Protein AF-A0A438EGJ1-F1 (afdb_monomer)

Radius of gyration: 30.61 Å; Cα contacts (8 Å, |Δi|>4): 229; chains: 1; bounding box: 52×81×105 Å

Foldseek 3Di:
DDDDDDDDDDDDDDQFLDFQDAPPDPVVVLLLLLVLLLVLLVQQVVCVVVVHFRKDFPVVSCVVVVVDDPVNVCVSCVVFWDWDQDPVRTIMTTGDPPDDRDDPVVSCVSHPPVNVVSHVLQVVLQVVCVVVVNNPDQALPCLVVVLVVDPPDVVSNVVSVVNSLSNCQRRNNLNVLSNQQVPDDPVDRFDAPQDDSNAPVVPSRGGRSGTDDDDDPPPPCPDPPDDDDDDDDDDDPPDPVVVVVDDPVNVVVVD

Nearest PDB structures (foldseek):
  4rgw-assembly1_A  TM=8.683E-01  e=1.516E-12  Homo sapiens
  6mzm-assembly1_A  TM=8.322E-01  e=8.583E-13  Homo sapiens
  6mzl-assembly1_A  TM=8.657E-01  e=2.833E-12  Homo sapiens
  8wak-assembly1_A  TM=8.835E-01  e=1.748E-11  Homo sapiens
  7egh-assembly1_A  TM=8.378E-01  e=5.606E-12  Homo sapiens

Secondary structure (DSSP, 8-state):
------------S---SSPPPPTT-HHHHHHHHHHHHHHHHHHHHHHHHTTS--EEEHHHHHHHSTTS-HHHHHHHHTTTEEEEE-TTS-EEEEEPTTPPPPPHHHHHHHS-HHHHHHHHHHHHHHHHHHHTT--S----TTHHHHHTTS-S-HHHHHHHHHHHHHHHTSHHHHHHHHHHHHHS-TTS-PPEESSSTT-TTSSSSS---EEPPPPPP----------------------HHHHTT--HHHHHT--

Sequence (255 aa):
MIKLSYNITAYSVQEPHMEVMSPGTKGLQTYIMNRLLVYMYREFRAGEKRGSLPCIRADELSAQFPNISEPFLRKRLKHCADLQKGSNGLLFWVMRRNFRIPLEEELRRMVTPENVCAYESMQAGLYRLKHLGITRLTLPTGLSSAMNQLPYEAIALAAASHIERELQITPWNLSSNFVACTNQDRENIERLEITGVGDPSGRGLGFSYVRTAPKAPISNAMVKKKITVGRGGSTVTGTDADLRRLSMEAAREVC

pLDDT: mean 84.13, std 17.54, range [30.41, 98.19]

Mean predicted aligned error: 11.94 Å

InterPro domains:
  IPR022591 Transcription initiation factor TFIID subunit 1, histone acetyltransferase domain [PF12157] (11-232)
  IPR040240 Transcription initiation factor TFIID subunit 1 [PTHR13900] (14-255)

Solvent-accessible surface area (backbone atoms only — not comparable to full-atom values): 15597 Å² total; per-residue (Å²): 136,84,81,81,82,81,87,84,81,89,80,75,90,80,83,51,91,57,59,28,45,48,86,95,37,70,67,47,53,52,46,56,50,34,49,50,49,44,51,52,48,51,50,31,53,52,24,51,75,69,76,42,82,31,56,45,49,46,66,61,53,39,69,78,40,71,90,58,56,66,72,57,49,53,67,72,34,59,83,47,32,47,82,44,72,45,95,87,70,48,48,28,38,32,54,40,92,88,48,77,77,77,54,72,70,58,46,47,70,56,53,43,71,67,58,49,55,20,45,51,50,30,50,54,40,53,52,52,34,44,76,73,68,44,78,88,68,81,64,49,79,67,46,71,64,54,55,74,69,52,71,94,43,71,68,59,50,51,51,50,52,51,51,45,52,58,30,46,54,26,52,28,47,26,20,39,42,46,39,52,38,72,71,42,60,90,89,67,58,61,49,58,32,51,71,52,89,37,19,85,62,80,72,82,81,39,62,10,35,34,74,47,76,81,73,73,78,81,77,82,73,74,74,87,68,89,74,82,92,76,92,84,83,93,77,84,83,86,48,78,73,53,66,76,67,53,48,79,69,64,52,60,78,77,107

Organism: Vitis vinifera (NCBI:txid29760)

Structure (mmCIF, N/CA/C/O backbone):
data_AF-A0A438EGJ1-F1
#
_entry.id   AF-A0A438EGJ1-F1
#
loop_
_atom_site.group_PDB
_atom_site.id
_atom_site.type_symbol
_atom_site.label_atom_id
_atom_site.label_alt_id
_atom_site.label_comp_id
_atom_site.label_asym_id
_atom_site.label_entity_id
_atom_site.label_seq_id
_atom_site.pdbx_PDB_ins_code
_atom_site.Cartn_x
_atom_site.Cartn_y
_atom_site.Cartn_z
_atom_site.occupancy
_atom_site.B_iso_or_equiv
_atom_site.auth_seq_id
_atom_site.auth_comp_id
_atom_site.auth_asym_id
_atom_site.auth_atom_id
_atom_site.pdbx_PDB_model_num
ATOM 1 N N . MET A 1 1 ? -21.076 -41.549 -5.546 1.00 46.84 1 MET A N 1
ATOM 2 C CA . MET A 1 1 ? -19.874 -40.957 -6.174 1.00 46.84 1 MET A CA 1
ATOM 3 C C . MET A 1 1 ? -20.241 -39.549 -6.630 1.00 46.84 1 MET A C 1
ATOM 5 O O . MET A 1 1 ? -20.975 -39.414 -7.598 1.00 46.84 1 MET A O 1
ATOM 9 N N . ILE A 1 2 ? -19.855 -38.515 -5.878 1.00 49.88 2 ILE A N 1
ATOM 10 C CA . ILE A 1 2 ? -20.162 -37.114 -6.214 1.00 49.88 2 ILE A CA 1
ATOM 11 C C . ILE A 1 2 ? -19.075 -36.637 -7.183 1.00 49.88 2 ILE A C 1
ATOM 13 O O . ILE A 1 2 ? -17.916 -36.523 -6.791 1.00 49.88 2 ILE A O 1
ATOM 17 N N . LYS A 1 3 ? -19.423 -36.405 -8.455 1.00 52.84 3 LYS A N 1
ATOM 18 C CA . LYS A 1 3 ? -18.535 -35.721 -9.405 1.00 52.84 3 LYS A CA 1
ATOM 19 C C . LYS A 1 3 ? -18.511 -34.236 -9.041 1.00 52.84 3 LYS A C 1
ATOM 21 O O . LYS A 1 3 ? -19.455 -33.513 -9.344 1.00 52.84 3 LYS A O 1
ATOM 26 N N . LEU A 1 4 ? -17.443 -33.788 -8.386 1.00 56.78 4 LEU A N 1
ATOM 27 C CA . LEU A 1 4 ? -17.115 -32.365 -8.327 1.00 56.78 4 LEU A CA 1
ATOM 28 C C . LEU A 1 4 ? -16.730 -31.932 -9.745 1.00 56.78 4 LEU A C 1
ATOM 30 O O . LEU A 1 4 ? -15.747 -32.416 -10.303 1.00 56.78 4 LEU A O 1
ATOM 34 N N . SER A 1 5 ? -17.551 -31.082 -10.356 1.00 66.38 5 SER A N 1
ATOM 35 C CA . SER A 1 5 ? -17.205 -30.435 -11.621 1.00 66.38 5 SER A CA 1
ATOM 36 C C . SER A 1 5 ? -16.283 -29.267 -11.291 1.00 66.38 5 SER A C 1
ATOM 38 O O . SER A 1 5 ? -16.693 -28.338 -10.597 1.00 66.38 5 SER A O 1
ATOM 40 N N . TYR A 1 6 ? -15.029 -29.340 -11.724 1.00 75.75 6 TYR A N 1
ATOM 41 C CA . TYR A 1 6 ? -14.062 -28.265 -11.532 1.00 75.75 6 TYR A CA 1
ATOM 42 C C . TYR A 1 6 ? -14.152 -27.300 -12.713 1.00 75.75 6 TYR A C 1
ATOM 44 O O . TYR A 1 6 ? -13.903 -27.691 -13.851 1.00 75.75 6 TYR A O 1
ATOM 52 N N . ASN A 1 7 ? -14.491 -26.041 -12.437 1.00 81.25 7 ASN A N 1
ATOM 53 C CA . ASN A 1 7 ? -14.381 -24.963 -13.413 1.00 81.25 7 ASN A CA 1
ATOM 54 C C . ASN A 1 7 ? -12.991 -24.333 -13.286 1.00 81.25 7 ASN A C 1
ATOM 56 O O . ASN A 1 7 ? -12.621 -23.867 -12.208 1.00 81.25 7 ASN A O 1
ATOM 60 N N . ILE A 1 8 ? -12.230 -24.331 -14.381 1.00 84.38 8 ILE A N 1
ATOM 61 C CA . ILE A 1 8 ? -10.926 -23.671 -14.484 1.00 84.38 8 ILE A CA 1
ATOM 62 C C . ILE A 1 8 ? -11.076 -22.504 -15.461 1.00 84.38 8 ILE A C 1
ATOM 64 O O . ILE A 1 8 ? -11.462 -22.711 -16.610 1.00 84.38 8 ILE A O 1
ATOM 68 N N . THR A 1 9 ? -10.744 -21.295 -15.006 1.00 87.75 9 THR A N 1
ATOM 69 C CA . THR A 1 9 ? -10.751 -20.073 -15.823 1.00 87.75 9 THR A CA 1
ATOM 70 C C . THR A 1 9 ? -9.337 -19.512 -15.904 1.00 87.75 9 THR A C 1
ATOM 72 O O . THR A 1 9 ? -8.696 -19.307 -14.874 1.00 87.75 9 THR A O 1
ATOM 75 N N . ALA A 1 10 ? -8.857 -19.247 -17.119 1.00 85.44 10 ALA A N 1
ATOM 76 C CA . ALA A 1 10 ? -7.623 -18.502 -17.349 1.00 85.44 10 ALA A CA 1
ATOM 77 C C . ALA A 1 10 ? -7.948 -17.008 -17.487 1.00 85.44 10 ALA A C 1
ATOM 79 O O . ALA A 1 10 ? -8.818 -16.636 -18.273 1.00 85.44 10 ALA A O 1
ATOM 80 N N . TYR A 1 11 ? -7.250 -16.167 -16.727 1.00 86.56 11 TYR A N 1
ATOM 81 C CA . TYR A 1 11 ? -7.367 -14.710 -16.804 1.00 86.56 11 TYR A CA 1
ATOM 82 C C . TYR A 1 11 ? -6.184 -14.126 -17.585 1.00 86.56 11 TYR A C 1
ATOM 84 O O . TYR A 1 11 ? -5.071 -14.648 -17.517 1.00 86.56 11 TYR A O 1
ATOM 92 N N . SER A 1 12 ? -6.439 -13.059 -18.343 1.00 86.75 12 SER A N 1
ATOM 93 C CA . SER A 1 12 ? -5.431 -12.313 -19.102 1.00 86.75 12 SER A CA 1
ATOM 94 C C . SER A 1 12 ? -4.758 -11.232 -18.248 1.00 86.75 12 SER A C 1
ATOM 96 O O . SER A 1 12 ? -4.969 -11.150 -17.038 1.00 86.75 12 SER A O 1
ATOM 98 N N . VAL A 1 13 ? -3.966 -10.367 -18.895 1.00 87.12 13 VAL A N 1
ATOM 99 C CA . VAL A 1 13 ? -3.490 -9.111 -18.298 1.00 87.12 13 VAL A CA 1
ATOM 100 C C . VAL A 1 13 ? -4.681 -8.325 -17.740 1.00 87.12 13 VAL A C 1
ATOM 102 O O . VAL A 1 13 ? -5.726 -8.238 -18.387 1.00 87.12 13 VAL A O 1
ATOM 105 N N . GLN A 1 14 ? -4.518 -7.797 -16.528 1.00 89.56 14 GLN A N 1
ATOM 106 C CA . GLN A 1 14 ? -5.546 -7.041 -15.823 1.00 89.56 14 GLN A CA 1
ATOM 107 C C . GLN A 1 14 ? -5.478 -5.556 -16.182 1.00 89.56 14 GLN A C 1
ATOM 109 O O . GLN A 1 14 ? -4.413 -4.949 -16.105 1.00 89.56 14 GLN A O 1
ATOM 114 N N . GLU A 1 15 ? -6.639 -4.968 -16.458 1.00 92.31 15 GLU A N 1
ATOM 115 C CA . GLU A 1 15 ? -6.830 -3.525 -16.595 1.00 92.31 15 GLU A CA 1
ATOM 116 C C . GLU A 1 15 ? -7.147 -2.917 -15.214 1.00 92.31 15 GLU A C 1
ATOM 118 O O . GLU A 1 15 ? -8.194 -3.212 -14.627 1.00 92.31 15 GLU A O 1
ATOM 123 N N . PRO A 1 16 ? -6.241 -2.126 -14.613 1.00 92.31 16 PRO A N 1
ATOM 124 C CA . PRO A 1 16 ? -6.464 -1.580 -13.281 1.00 92.31 16 PRO A CA 1
ATOM 125 C C . PRO A 1 16 ? -7.488 -0.439 -13.316 1.00 92.31 16 PRO A C 1
ATOM 127 O O . PRO A 1 16 ? -7.254 0.608 -13.906 1.00 92.31 16 PRO A O 1
ATOM 130 N N . HIS A 1 17 ? -8.607 -0.611 -12.613 1.00 92.38 17 HIS A N 1
ATOM 131 C CA . HIS A 1 17 ? -9.608 0.449 -12.408 1.00 92.38 17 HIS A CA 1
ATOM 132 C C . HIS A 1 17 ? -9.337 1.315 -11.168 1.00 92.38 17 HIS A C 1
ATOM 134 O O . HIS A 1 17 ? -10.074 2.254 -10.880 1.00 92.38 17 HIS A O 1
ATOM 140 N N . MET A 1 18 ? -8.297 0.985 -10.404 1.00 94.12 18 MET A N 1
ATOM 141 C CA . MET A 1 18 ? -7.849 1.753 -9.252 1.00 94.12 18 MET A CA 1
ATOM 142 C C . MET A 1 18 ? -6.327 1.784 -9.217 1.00 94.12 18 MET A C 1
ATOM 144 O O . MET A 1 18 ? -5.663 0.820 -9.608 1.00 94.12 18 MET A O 1
ATOM 148 N N . GLU A 1 19 ? -5.775 2.882 -8.717 1.00 95.50 19 GLU A N 1
ATOM 149 C CA . GLU A 1 19 ? -4.338 2.992 -8.523 1.00 95.50 19 GLU A CA 1
ATOM 150 C C . GLU A 1 19 ? -3.892 2.163 -7.316 1.00 95.50 19 GLU A C 1
ATOM 152 O O . GLU A 1 19 ? -4.496 2.193 -6.238 1.00 95.50 19 GLU A O 1
ATOM 157 N N . VAL A 1 20 ? -2.782 1.451 -7.482 1.00 97.56 20 VAL A N 1
ATOM 158 C CA . VAL A 1 20 ? -2.028 0.903 -6.358 1.00 97.56 20 VAL A CA 1
ATOM 159 C C . VAL A 1 20 ? -1.407 2.072 -5.597 1.00 97.56 20 VAL A C 1
ATOM 161 O O . VAL A 1 20 ? -0.855 2.994 -6.196 1.00 97.56 20 VAL A O 1
ATOM 164 N N . MET A 1 21 ? -1.478 2.033 -4.263 1.00 97.38 21 MET A N 1
ATOM 165 C CA . MET A 1 21 ? -0.927 3.098 -3.426 1.00 97.38 21 MET A CA 1
ATOM 166 C C . MET A 1 21 ? 0.555 3.315 -3.731 1.00 97.38 21 MET A C 1
ATOM 168 O O . MET A 1 21 ? 1.316 2.360 -3.857 1.00 97.38 21 MET A O 1
ATOM 172 N N . SER A 1 22 ? 0.974 4.576 -3.806 1.00 96.12 22 SER A N 1
ATOM 173 C CA . SER A 1 22 ? 2.369 4.924 -4.068 1.00 96.12 22 SER A CA 1
ATOM 174 C C . SER A 1 22 ? 3.129 5.224 -2.761 1.00 96.12 22 SER A C 1
ATOM 176 O O . SER A 1 22 ? 2.590 5.927 -1.885 1.00 96.12 22 SER A O 1
ATOM 178 N N . PRO A 1 23 ? 4.367 4.714 -2.591 1.00 94.69 23 PRO A N 1
ATOM 179 C CA . PRO A 1 23 ? 5.202 4.991 -1.426 1.00 94.69 23 PRO A CA 1
ATOM 180 C C . PRO A 1 23 ? 5.409 6.492 -1.188 1.00 94.69 23 PRO A C 1
ATOM 182 O O . PRO A 1 23 ? 5.541 7.283 -2.116 1.00 94.69 23 PRO A O 1
ATOM 185 N N . GLY A 1 24 ? 5.443 6.906 0.080 1.00 90.38 24 GLY A N 1
ATOM 186 C CA . GLY A 1 24 ? 5.702 8.304 0.452 1.00 90.38 24 GLY A CA 1
ATOM 187 C C . GLY A 1 24 ? 4.548 9.285 0.191 1.00 90.38 24 GLY A C 1
ATOM 188 O O . GLY A 1 24 ? 4.667 10.462 0.529 1.00 90.38 24 GLY A O 1
ATOM 189 N N . THR A 1 25 ? 3.412 8.834 -0.349 1.00 93.94 25 THR A N 1
ATOM 190 C CA . THR A 1 25 ? 2.253 9.705 -0.590 1.00 93.94 25 THR A CA 1
ATOM 191 C C . THR A 1 25 ? 1.450 10.008 0.677 1.00 93.94 25 THR A C 1
ATOM 193 O O . THR A 1 25 ? 1.400 9.224 1.628 1.00 93.94 25 THR A O 1
ATOM 196 N N . LYS A 1 26 ? 0.737 11.145 0.675 1.00 93.31 26 LYS A N 1
ATOM 197 C CA . LYS A 1 26 ? -0.222 11.489 1.742 1.00 93.31 26 LYS A CA 1
ATOM 198 C C . LYS A 1 26 ? -1.363 10.471 1.840 1.00 93.31 26 LYS A C 1
ATOM 200 O O . LYS A 1 26 ? -1.794 10.164 2.947 1.00 93.31 26 LYS A O 1
ATOM 205 N N . GLY A 1 27 ? -1.820 9.931 0.705 1.00 94.31 27 GLY A N 1
ATOM 206 C CA . GLY A 1 27 ? -2.871 8.909 0.659 1.00 94.31 27 GLY A CA 1
ATOM 207 C C . GLY A 1 27 ? -2.482 7.644 1.425 1.00 94.31 27 GLY A C 1
ATOM 208 O O . GLY A 1 27 ? -3.246 7.183 2.272 1.00 94.31 27 GLY A O 1
ATOM 209 N N . LEU A 1 28 ? -1.249 7.162 1.230 1.00 95.62 28 LEU A N 1
ATOM 210 C CA . LEU A 1 28 ? -0.704 6.037 1.989 1.00 95.62 28 LEU A CA 1
ATOM 211 C C . LEU A 1 28 ? -0.679 6.320 3.499 1.00 95.62 28 LEU A C 1
ATOM 213 O O . LEU A 1 28 ? -1.092 5.477 4.294 1.00 95.62 28 LEU A O 1
ATOM 217 N N . GLN A 1 29 ? -0.226 7.509 3.905 1.00 93.62 29 GLN A N 1
ATOM 218 C CA . GLN A 1 29 ? -0.195 7.887 5.322 1.00 93.62 29 GLN A CA 1
ATOM 219 C C . GLN A 1 29 ? -1.598 7.901 5.936 1.00 93.62 29 GLN A C 1
ATOM 221 O O . GLN A 1 29 ? -1.801 7.362 7.026 1.00 93.62 29 GLN A O 1
ATOM 226 N N . THR A 1 30 ? -2.586 8.451 5.226 1.00 95.19 30 THR A N 1
ATOM 227 C CA . THR A 1 30 ? -3.989 8.418 5.657 1.00 95.19 30 THR A CA 1
ATOM 228 C C . THR A 1 30 ? -4.493 6.984 5.809 1.00 95.19 30 THR A C 1
ATOM 230 O O . THR A 1 30 ? -5.086 6.667 6.840 1.00 95.19 30 THR A O 1
ATOM 233 N N . TYR A 1 31 ? -4.218 6.101 4.846 1.00 96.75 31 TYR A N 1
ATOM 234 C CA . TYR A 1 31 ? -4.611 4.693 4.929 1.00 96.75 31 TYR A CA 1
ATOM 235 C C . TYR A 1 31 ? -3.986 3.981 6.136 1.00 96.75 31 TYR A C 1
ATOM 237 O O . TYR A 1 31 ? -4.707 3.349 6.907 1.00 96.75 31 TYR A O 1
ATOM 245 N N . ILE A 1 32 ? -2.672 4.121 6.354 1.00 95.75 32 ILE A N 1
ATOM 246 C CA . ILE A 1 32 ? -1.979 3.491 7.493 1.00 95.75 32 ILE A CA 1
ATOM 247 C C . ILE A 1 32 ? -2.585 3.978 8.816 1.00 95.75 32 ILE A C 1
ATOM 249 O O . ILE A 1 32 ? -2.832 3.172 9.715 1.00 95.75 32 ILE A O 1
ATOM 253 N N . MET A 1 33 ? -2.885 5.278 8.928 1.00 95.12 33 MET A N 1
ATOM 254 C CA . MET A 1 33 ? -3.544 5.833 10.114 1.00 95.12 33 MET A CA 1
ATOM 255 C C . MET A 1 33 ? -4.963 5.306 10.300 1.00 95.12 33 MET A C 1
ATOM 257 O O . MET A 1 33 ? -5.339 4.961 11.418 1.00 95.12 33 MET A O 1
ATOM 261 N N . ASN A 1 34 ? -5.754 5.231 9.232 1.00 97.19 34 ASN A N 1
ATOM 262 C CA . ASN A 1 34 ? -7.104 4.683 9.299 1.00 97.19 34 ASN A CA 1
ATOM 263 C C . ASN A 1 34 ? -7.078 3.206 9.703 1.00 97.19 34 ASN A C 1
ATOM 265 O O . ASN A 1 34 ? -7.843 2.812 10.578 1.00 97.19 34 ASN A O 1
ATOM 269 N N . ARG A 1 35 ? -6.158 2.410 9.143 1.00 97.00 35 ARG A N 1
ATOM 270 C CA . ARG A 1 35 ? -5.959 0.999 9.506 1.00 97.00 35 ARG A CA 1
ATOM 271 C C . ARG A 1 35 ? -5.600 0.844 10.981 1.00 97.00 35 ARG A C 1
ATOM 273 O O . ARG A 1 35 ? -6.166 -0.019 11.646 1.00 97.00 35 ARG A O 1
ATOM 280 N N . LEU A 1 36 ? -4.717 1.699 11.501 1.00 96.88 36 LEU A N 1
ATOM 281 C CA . LEU A 1 36 ? -4.368 1.718 12.922 1.00 96.88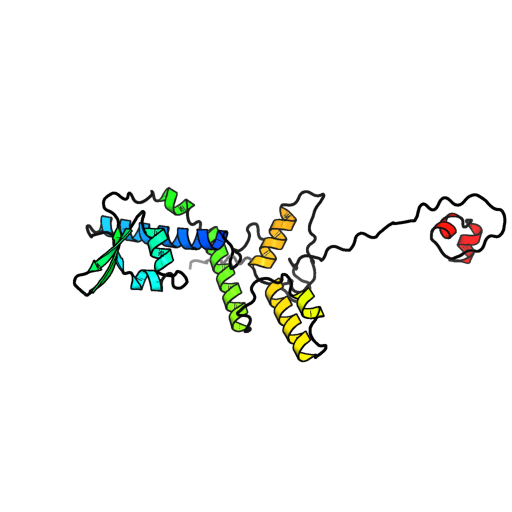 36 LEU A CA 1
ATOM 282 C C . LEU A 1 36 ? -5.576 2.032 13.802 1.00 96.88 36 LEU A C 1
ATOM 284 O O . LEU A 1 36 ? -5.846 1.305 14.754 1.00 96.88 36 LEU A O 1
ATOM 288 N N . LEU A 1 37 ? -6.330 3.082 13.475 1.00 96.94 37 LEU A N 1
ATOM 289 C CA . LEU A 1 37 ? -7.514 3.457 14.246 1.00 96.94 37 LEU A CA 1
ATOM 290 C C . LEU A 1 37 ? -8.585 2.362 14.205 1.00 96.94 37 LEU A C 1
ATOM 292 O O . LEU A 1 37 ? -9.133 2.022 15.247 1.00 96.94 37 LEU A O 1
ATOM 296 N N . VAL A 1 38 ? -8.844 1.760 13.039 1.00 97.75 38 VAL A N 1
ATOM 297 C CA . VAL A 1 38 ? -9.798 0.647 12.903 1.00 97.75 38 VAL A CA 1
ATOM 298 C C . VAL A 1 38 ? -9.369 -0.558 13.740 1.00 97.75 38 VAL A C 1
ATOM 300 O O . VAL A 1 38 ? -10.215 -1.125 14.431 1.00 97.75 38 VAL A O 1
ATOM 303 N N . TYR A 1 39 ? -8.082 -0.926 13.726 1.00 97.00 39 TYR A N 1
ATOM 304 C CA . TYR A 1 39 ? -7.546 -1.973 14.604 1.00 97.00 39 TYR A CA 1
ATOM 305 C C . TYR A 1 39 ? -7.829 -1.645 16.073 1.00 97.00 39 TYR A C 1
ATOM 307 O O . TYR A 1 39 ? -8.486 -2.418 16.767 1.00 97.00 39 TYR A O 1
ATOM 315 N N . MET A 1 40 ? -7.429 -0.451 16.518 1.00 96.88 40 MET A N 1
ATOM 316 C CA . MET A 1 40 ? -7.590 -0.050 17.913 1.00 96.88 40 MET A CA 1
ATOM 317 C C . MET A 1 40 ? -9.051 -0.007 18.361 1.00 96.88 40 MET A C 1
ATOM 319 O O . MET A 1 40 ? -9.387 -0.475 19.442 1.00 96.88 40 MET A O 1
ATOM 323 N N . TYR A 1 41 ? -9.938 0.535 17.530 1.00 97.62 41 TYR A N 1
ATOM 324 C CA . TYR A 1 41 ? -11.366 0.627 17.822 1.00 97.62 41 TYR A CA 1
ATOM 325 C C . TYR A 1 41 ? -12.035 -0.744 17.903 1.00 97.62 41 TYR A C 1
ATOM 327 O O . TYR A 1 41 ? -12.942 -0.934 18.715 1.00 97.62 41 TYR A O 1
ATOM 335 N N . ARG A 1 42 ? -11.578 -1.717 17.109 1.00 97.12 42 ARG A N 1
ATOM 336 C CA . ARG A 1 42 ? -12.059 -3.101 17.191 1.00 97.12 42 ARG A CA 1
ATOM 337 C C . ARG A 1 42 ? -11.573 -3.798 18.457 1.00 97.12 42 ARG A C 1
ATOM 339 O O . ARG A 1 42 ? -12.392 -4.437 19.113 1.00 97.12 42 ARG A O 1
ATOM 346 N N . GLU A 1 43 ? -10.315 -3.599 18.839 1.00 96.12 43 GLU A N 1
ATOM 347 C CA . GLU A 1 43 ? -9.772 -4.108 20.103 1.00 96.12 43 GLU A CA 1
ATOM 348 C C . GLU A 1 43 ? -10.475 -3.490 21.316 1.00 96.12 43 GLU A C 1
ATOM 350 O O . GLU A 1 43 ? -10.918 -4.207 22.211 1.00 96.12 43 GLU A O 1
ATOM 355 N N . PHE A 1 44 ? -10.692 -2.172 21.321 1.00 96.69 44 PHE A N 1
ATOM 356 C CA . PHE A 1 44 ? -11.436 -1.510 22.393 1.00 96.69 44 PHE A CA 1
ATOM 357 C C . PHE A 1 44 ? -12.859 -2.051 22.518 1.00 96.69 44 PHE A C 1
ATOM 359 O O . PHE A 1 44 ? -13.280 -2.422 23.612 1.00 96.69 44 PHE A O 1
ATOM 366 N N . ARG A 1 45 ? -13.574 -2.193 21.395 1.00 95.88 45 ARG A N 1
ATOM 367 C CA . ARG A 1 45 ? -14.925 -2.766 21.381 1.00 95.88 45 ARG A CA 1
ATOM 368 C C . ARG A 1 45 ? -14.929 -4.223 21.858 1.00 95.88 45 ARG A C 1
ATOM 370 O O . ARG A 1 45 ? -15.877 -4.653 22.512 1.00 95.88 45 ARG A O 1
ATOM 377 N N . ALA A 1 46 ? -13.899 -5.002 21.526 1.00 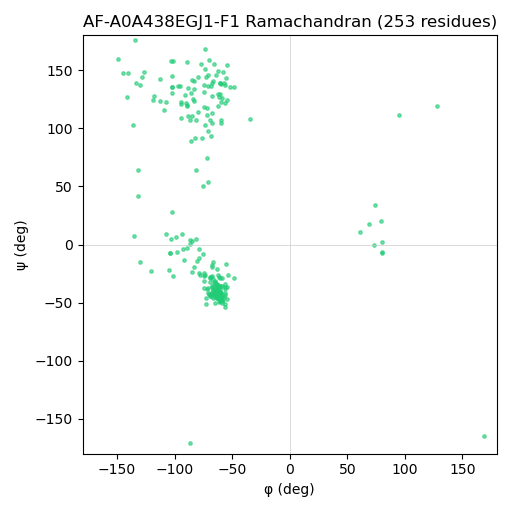95.06 46 ALA A N 1
ATOM 378 C CA . ALA A 1 46 ? -13.745 -6.366 22.026 1.00 95.06 46 ALA A CA 1
ATOM 379 C C . ALA A 1 46 ? -13.498 -6.388 23.545 1.00 95.06 46 ALA A C 1
ATOM 381 O O . ALA A 1 46 ? -14.081 -7.223 24.235 1.00 95.06 46 ALA A O 1
ATOM 382 N N . GLY A 1 47 ? -12.704 -5.449 24.067 1.00 93.88 47 GLY A N 1
ATOM 383 C CA . GLY A 1 47 ? -12.487 -5.244 25.501 1.00 93.88 47 GLY A CA 1
ATOM 384 C C . GLY A 1 47 ? -13.774 -4.901 26.255 1.00 93.88 47 GLY A C 1
ATOM 385 O O . GLY A 1 47 ? -14.096 -5.576 27.233 1.00 93.88 47 GLY A O 1
ATOM 386 N N . GLU A 1 48 ? -14.558 -3.939 25.750 1.00 93.44 48 GLU A N 1
ATOM 387 C CA . GLU A 1 48 ? -15.860 -3.561 26.329 1.00 93.44 48 GLU A CA 1
ATOM 388 C C . GLU A 1 48 ? -16.816 -4.757 26.399 1.00 93.44 48 GLU A C 1
ATOM 390 O O . GLU A 1 48 ? -17.415 -5.018 27.441 1.00 93.44 48 GLU A O 1
ATOM 395 N N . LYS A 1 49 ? -16.911 -5.544 25.318 1.00 93.44 49 LYS A N 1
ATOM 396 C CA . LYS A 1 49 ? -17.751 -6.754 25.271 1.00 93.44 49 LYS A CA 1
ATOM 397 C C . LYS A 1 49 ? -17.338 -7.822 26.283 1.00 93.44 49 LYS A C 1
ATOM 399 O O . LYS A 1 49 ? -18.178 -8.613 26.698 1.00 93.44 49 LYS A O 1
ATOM 404 N N . ARG A 1 50 ? -16.060 -7.865 26.661 1.00 94.75 50 ARG A N 1
ATOM 405 C CA . ARG A 1 50 ? -15.521 -8.782 27.677 1.00 94.75 50 ARG A CA 1
ATOM 406 C C . ARG A 1 50 ? -15.638 -8.226 29.103 1.00 94.75 50 ARG A C 1
ATOM 408 O O . ARG A 1 50 ? -15.169 -8.878 30.029 1.00 94.75 50 ARG A O 1
ATOM 415 N N . GLY A 1 51 ? -16.202 -7.030 29.294 1.00 91.62 51 GLY A N 1
ATOM 416 C CA . GLY A 1 51 ? -16.278 -6.366 30.600 1.00 91.62 51 GLY A CA 1
ATOM 417 C C . GLY A 1 51 ? -14.920 -5.904 31.144 1.00 91.62 51 GLY A C 1
ATOM 418 O O . GLY A 1 51 ? -14.784 -5.674 32.341 1.00 91.62 51 GLY A O 1
ATOM 419 N N . SER A 1 52 ? -13.902 -5.799 30.284 1.00 89.44 52 SER A N 1
ATOM 420 C CA . SER A 1 52 ? -12.548 -5.368 30.650 1.00 89.44 52 SER A CA 1
ATOM 421 C C . SER A 1 52 ? -12.309 -3.909 30.262 1.00 89.44 52 SER A C 1
ATOM 423 O O . SER A 1 52 ? -12.968 -3.380 29.368 1.00 89.44 52 SER A O 1
ATOM 425 N N . LEU A 1 53 ? -11.334 -3.258 30.906 1.00 89.88 53 LEU A N 1
ATOM 426 C CA . LEU A 1 53 ? -10.898 -1.917 30.515 1.00 89.88 53 LEU A CA 1
ATOM 427 C C . LEU A 1 53 ? -10.397 -1.942 29.054 1.00 89.88 53 LEU A C 1
ATOM 429 O O . LEU A 1 53 ? -9.461 -2.691 28.771 1.00 89.88 53 LEU A O 1
ATOM 433 N N . PRO A 1 54 ? -10.961 -1.134 28.135 1.00 95.69 54 PRO A N 1
ATOM 434 C CA . PRO A 1 54 ? -10.517 -1.107 26.744 1.00 95.69 54 PRO A CA 1
ATOM 435 C C . PRO A 1 54 ? -9.098 -0.539 26.640 1.00 95.69 54 PRO A C 1
ATOM 437 O O . PRO A 1 54 ? -8.878 0.668 26.785 1.00 95.69 54 PRO A O 1
ATOM 440 N N . CYS A 1 55 ? -8.119 -1.414 26.423 1.00 95.31 55 CYS A N 1
ATOM 441 C CA . CYS A 1 55 ? -6.722 -1.033 26.293 1.00 95.31 55 CYS A CA 1
ATOM 442 C C . CYS A 1 55 ? -5.949 -1.967 25.357 1.00 95.31 55 CYS A C 1
ATOM 444 O O . CYS A 1 55 ? -6.362 -3.094 25.099 1.00 95.31 55 CYS A O 1
ATOM 446 N N . ILE A 1 56 ? -4.820 -1.479 24.845 1.00 96.00 56 ILE A N 1
ATOM 447 C CA . ILE A 1 56 ? -3.888 -2.235 23.998 1.00 96.00 56 ILE A CA 1
ATOM 448 C C . ILE A 1 56 ? -2.484 -1.975 24.521 1.00 96.00 56 ILE A C 1
ATOM 450 O O . ILE A 1 56 ? -2.152 -0.838 24.872 1.00 96.00 56 ILE A O 1
ATOM 454 N N . ARG A 1 57 ? -1.637 -2.999 24.578 1.00 95.25 57 ARG A N 1
ATOM 455 C CA . ARG A 1 57 ? -0.245 -2.806 24.987 1.00 95.25 57 ARG A CA 1
ATOM 456 C C . ARG A 1 57 ? 0.520 -1.979 23.954 1.00 95.25 57 ARG A C 1
ATOM 458 O O . ARG A 1 57 ? 0.344 -2.136 22.747 1.00 95.25 57 ARG A O 1
ATOM 465 N N . ALA A 1 58 ? 1.383 -1.086 24.425 1.00 95.25 58 ALA A N 1
ATOM 466 C CA . ALA A 1 58 ? 2.123 -0.180 23.553 1.00 95.25 58 ALA A CA 1
ATOM 467 C C . ALA A 1 58 ? 3.153 -0.909 22.677 1.00 95.25 58 ALA A C 1
ATOM 469 O O . ALA A 1 58 ? 3.345 -0.526 21.523 1.00 95.25 58 ALA A O 1
ATOM 470 N N . ASP A 1 59 ? 3.785 -1.960 23.200 1.00 94.38 59 ASP A N 1
ATOM 471 C CA . ASP A 1 59 ? 4.743 -2.790 22.464 1.00 94.38 59 ASP A CA 1
ATOM 472 C C . ASP A 1 59 ? 4.057 -3.637 21.386 1.00 94.38 59 ASP A C 1
ATOM 474 O O . ASP A 1 59 ? 4.523 -3.674 20.250 1.00 94.38 59 ASP A O 1
ATOM 478 N N . GLU A 1 60 ? 2.905 -4.228 21.701 1.00 94.69 60 GLU A N 1
ATOM 479 C CA . GLU A 1 60 ? 2.064 -4.949 20.740 1.00 94.69 60 GLU A CA 1
ATOM 480 C C . GLU A 1 60 ? 1.613 -4.039 19.592 1.00 94.69 60 GLU A C 1
ATOM 482 O O . GLU A 1 60 ? 1.770 -4.384 18.420 1.00 94.69 60 GLU A O 1
ATOM 487 N N . LEU A 1 61 ? 1.113 -2.841 19.913 1.00 94.69 61 LEU A N 1
ATOM 488 C CA . LEU A 1 61 ? 0.686 -1.883 18.895 1.00 94.69 61 LEU A CA 1
ATOM 489 C C . LEU A 1 61 ? 1.864 -1.433 18.018 1.00 94.69 61 LEU A C 1
ATOM 491 O O . LEU A 1 61 ? 1.722 -1.322 16.802 1.00 94.69 61 LEU A O 1
ATOM 495 N N . SER A 1 62 ? 3.036 -1.216 18.618 1.00 93.38 62 SER A N 1
ATOM 496 C CA . SER A 1 6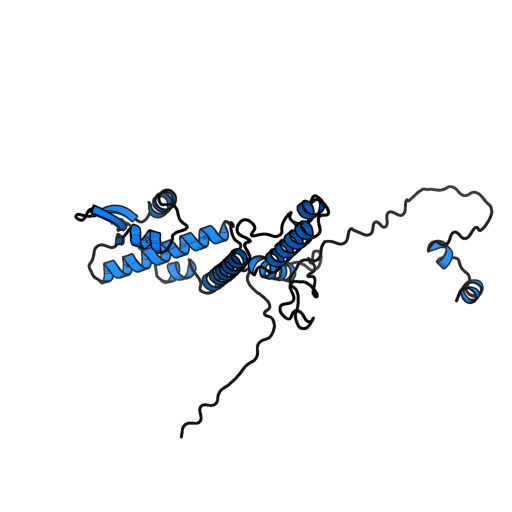2 ? 4.249 -0.834 17.884 1.00 93.38 62 SER A CA 1
ATOM 497 C C . SER A 1 62 ? 4.752 -1.964 16.981 1.00 93.38 62 SER A C 1
ATOM 499 O O . SER A 1 62 ? 5.183 -1.700 15.863 1.00 93.38 62 SER A O 1
ATOM 501 N N . ALA A 1 63 ? 4.643 -3.223 17.414 1.00 94.00 63 ALA A N 1
ATOM 502 C CA . ALA A 1 63 ? 5.001 -4.386 16.602 1.00 94.00 63 ALA A CA 1
ATOM 503 C C . ALA A 1 63 ? 4.084 -4.554 15.378 1.00 94.00 63 ALA A C 1
ATOM 505 O O . ALA A 1 63 ? 4.556 -4.919 14.304 1.00 94.00 63 ALA A O 1
ATOM 506 N N . GLN A 1 64 ? 2.789 -4.248 15.514 1.00 93.06 64 GLN A N 1
ATOM 507 C CA . GLN A 1 64 ? 1.828 -4.287 14.403 1.00 93.06 64 GLN A CA 1
ATOM 508 C C . GLN A 1 64 ? 1.997 -3.125 13.412 1.00 93.06 64 GLN A C 1
ATOM 510 O O . GLN A 1 64 ? 1.641 -3.245 12.235 1.00 93.06 64 GLN A O 1
ATOM 515 N N . PHE A 1 65 ? 2.540 -1.994 13.870 1.00 93.62 65 PHE A N 1
ATOM 516 C CA . PHE A 1 65 ? 2.744 -0.795 13.059 1.00 93.62 65 PHE A CA 1
ATOM 517 C C . PHE A 1 65 ? 4.170 -0.231 13.210 1.00 93.62 65 PHE A C 1
ATOM 519 O O . PHE A 1 65 ? 4.343 0.912 13.641 1.00 93.62 65 PHE A O 1
ATOM 526 N N . PRO A 1 66 ? 5.205 -0.987 12.794 1.00 90.50 66 PRO A N 1
ATOM 527 C CA . PRO A 1 66 ? 6.608 -0.673 13.090 1.00 90.50 66 PRO A CA 1
ATOM 528 C C . PRO A 1 66 ? 7.120 0.596 12.396 1.00 90.50 66 PRO A C 1
ATOM 530 O O . PRO A 1 66 ? 8.109 1.188 12.816 1.00 90.50 66 PRO A O 1
ATOM 533 N N . ASN A 1 67 ? 6.438 1.040 11.339 1.00 87.81 67 ASN A N 1
ATOM 534 C CA . ASN A 1 67 ? 6.816 2.220 10.561 1.00 87.81 67 ASN A CA 1
ATOM 535 C C . ASN A 1 67 ? 6.258 3.534 11.140 1.00 87.81 67 ASN A C 1
ATOM 537 O O . ASN A 1 67 ? 6.405 4.588 10.519 1.00 87.81 67 ASN A O 1
ATOM 541 N N . ILE A 1 68 ? 5.588 3.489 12.295 1.00 91.81 68 ILE A N 1
ATOM 542 C CA . ILE A 1 68 ? 5.010 4.662 12.955 1.00 91.81 68 ILE A CA 1
ATOM 543 C C . ILE A 1 68 ? 5.836 4.993 14.195 1.00 91.81 68 ILE A C 1
ATOM 545 O O . ILE A 1 68 ? 5.957 4.182 15.108 1.00 91.81 68 ILE A O 1
ATOM 549 N N . SER A 1 69 ? 6.362 6.215 14.266 1.00 91.44 69 SER A N 1
ATOM 550 C CA . SER A 1 69 ? 7.083 6.664 15.456 1.00 91.44 69 SER A CA 1
ATOM 551 C C . SER A 1 69 ? 6.133 6.925 16.630 1.00 91.44 69 SER A C 1
ATOM 553 O O . SER A 1 69 ? 5.028 7.449 16.464 1.00 91.44 69 SER A O 1
ATOM 555 N N . GLU A 1 70 ? 6.582 6.622 17.848 1.00 90.25 70 GLU A N 1
ATOM 556 C CA . GLU A 1 70 ? 5.786 6.828 19.064 1.00 90.25 70 GLU A CA 1
ATOM 557 C C . GLU A 1 70 ? 5.298 8.283 19.253 1.00 90.25 70 GLU A C 1
ATOM 559 O O . GLU A 1 70 ? 4.126 8.472 19.596 1.00 90.25 70 GLU A O 1
ATOM 564 N N . PRO A 1 71 ? 6.099 9.340 18.992 1.00 92.69 71 PRO A N 1
ATOM 565 C CA . PRO A 1 71 ? 5.611 10.717 19.099 1.00 92.69 71 PRO A CA 1
ATOM 566 C C . PRO A 1 71 ? 4.449 11.009 18.143 1.00 92.69 71 PRO A C 1
ATOM 568 O O . PRO A 1 71 ? 3.490 11.698 18.505 1.00 92.69 71 PRO A O 1
ATOM 571 N N . PHE A 1 72 ? 4.507 10.461 16.927 1.00 92.31 72 PHE A N 1
ATOM 572 C CA . PHE A 1 72 ? 3.435 10.606 15.951 1.00 92.31 72 PHE A CA 1
ATOM 573 C C . PHE A 1 72 ? 2.183 9.842 16.387 1.00 92.31 72 PHE A C 1
ATOM 575 O O . PHE A 1 72 ? 1.079 10.386 16.329 1.00 92.31 72 PHE A O 1
ATOM 582 N N . LEU A 1 73 ? 2.364 8.631 16.918 1.00 92.88 73 LEU A N 1
ATOM 583 C CA . LEU A 1 73 ? 1.292 7.822 17.489 1.00 92.88 73 LEU A CA 1
ATOM 584 C C . LEU A 1 73 ? 0.589 8.553 18.646 1.00 92.88 73 LEU A C 1
ATOM 586 O O . LEU A 1 73 ? -0.628 8.713 18.616 1.00 92.88 73 LEU A O 1
ATOM 590 N N . ARG A 1 74 ? 1.342 9.112 19.604 1.00 93.88 74 ARG A N 1
ATOM 591 C CA . ARG A 1 74 ? 0.809 9.948 20.702 1.00 93.88 74 ARG A CA 1
ATOM 592 C C . ARG A 1 74 ? -0.016 11.117 20.191 1.00 93.88 74 ARG A C 1
ATOM 594 O O . ARG A 1 74 ? -1.126 11.338 20.673 1.00 93.88 74 ARG A O 1
ATOM 601 N N . LYS A 1 75 ? 0.492 11.849 19.197 1.00 94.38 75 LYS A N 1
ATOM 602 C CA . LYS A 1 75 ? -0.246 12.961 18.584 1.00 94.38 75 LYS A CA 1
ATOM 603 C C . LYS A 1 75 ? -1.551 12.480 17.949 1.00 94.38 75 LYS A C 1
ATOM 605 O O . LYS A 1 75 ? -2.573 13.146 18.102 1.00 94.38 75 LYS A O 1
ATOM 610 N N . ARG A 1 76 ? -1.519 11.343 17.249 1.00 93.44 76 ARG A N 1
ATOM 611 C CA . ARG A 1 76 ? -2.673 10.812 16.517 1.00 93.44 76 ARG A CA 1
ATOM 612 C C . ARG A 1 76 ? -3.734 10.195 17.422 1.00 93.44 76 ARG A C 1
ATOM 614 O O . ARG A 1 76 ? -4.899 10.263 17.056 1.00 93.44 76 ARG A O 1
ATOM 621 N N . LEU A 1 77 ? -3.346 9.617 18.557 1.00 95.38 77 LEU A N 1
ATOM 622 C CA . LEU A 1 77 ? -4.248 8.923 19.482 1.00 95.38 77 LEU A CA 1
ATOM 623 C C . LEU A 1 77 ? -4.816 9.806 20.590 1.00 95.38 77 LEU A C 1
ATOM 625 O O . LEU A 1 77 ? -5.787 9.407 21.225 1.00 95.38 77 LEU A O 1
ATOM 629 N N . LYS A 1 78 ? -4.269 11.011 20.793 1.00 94.44 78 LYS A N 1
ATOM 630 C CA . LYS A 1 78 ? -4.655 11.943 21.868 1.00 94.44 78 LYS A CA 1
ATOM 631 C C . LYS A 1 78 ? -6.169 12.176 21.999 1.00 94.44 78 LYS A C 1
ATOM 633 O O . LYS A 1 78 ? -6.643 12.495 23.087 1.00 94.44 78 LYS A O 1
ATOM 638 N N . HIS A 1 79 ? -6.938 12.067 20.914 1.00 94.00 79 HIS A N 1
ATOM 639 C CA . HIS A 1 79 ? -8.393 12.251 20.956 1.00 94.00 79 HIS A CA 1
ATOM 640 C C . HIS A 1 79 ? -9.150 11.037 21.511 1.00 94.00 79 HIS A C 1
ATOM 642 O O . HIS A 1 79 ? -10.232 11.225 22.061 1.00 94.00 79 HIS A O 1
ATOM 648 N N . CYS A 1 80 ? -8.608 9.820 21.398 1.00 95.94 80 CYS A N 1
ATOM 649 C CA . CYS A 1 80 ? -9.314 8.581 21.741 1.00 95.94 80 CYS A CA 1
ATOM 650 C C . CYS A 1 80 ? -8.648 7.728 22.828 1.00 95.94 80 CYS A C 1
ATOM 652 O O . CYS A 1 80 ? -9.342 6.942 23.472 1.00 95.94 80 CYS A O 1
ATOM 654 N N . ALA A 1 81 ? -7.342 7.865 23.057 1.00 97.00 81 ALA A N 1
ATOM 655 C CA . ALA A 1 81 ? -6.607 7.067 24.031 1.00 97.00 81 ALA A CA 1
ATOM 656 C C . ALA A 1 81 ? -5.491 7.867 24.718 1.00 97.00 81 ALA A C 1
ATOM 658 O O . ALA A 1 81 ? -4.852 8.724 24.105 1.00 97.00 81 ALA A O 1
ATOM 659 N N . ASP A 1 82 ? -5.228 7.536 25.980 1.00 95.38 82 ASP A N 1
ATOM 660 C CA . ASP A 1 82 ? -4.100 8.052 26.755 1.00 95.38 82 ASP A CA 1
ATOM 661 C C . ASP A 1 82 ? -3.108 6.914 27.033 1.00 95.38 82 ASP A C 1
ATOM 663 O O . ASP A 1 82 ? -3.505 5.773 27.285 1.00 95.38 82 ASP A O 1
ATOM 667 N N . LEU A 1 83 ? -1.808 7.215 26.993 1.00 95.81 83 LEU A N 1
ATOM 668 C CA . LEU A 1 83 ? -0.781 6.238 27.342 1.00 95.81 83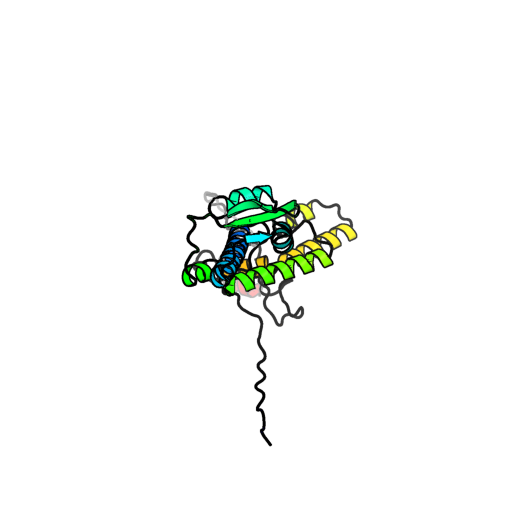 LEU A CA 1
ATOM 669 C C . LEU A 1 83 ? -0.597 6.194 28.862 1.00 95.81 83 LEU A C 1
ATOM 671 O O . LEU A 1 83 ? -0.272 7.210 29.476 1.00 95.81 83 LEU A O 1
ATOM 675 N N . GLN A 1 84 ? -0.763 5.016 29.455 1.00 95.31 84 GLN A N 1
ATOM 676 C CA . GLN A 1 84 ? -0.688 4.790 30.896 1.00 95.31 84 GLN A CA 1
ATOM 677 C C . GLN A 1 84 ? 0.304 3.672 31.221 1.00 95.31 84 GLN A C 1
ATOM 679 O O . GLN A 1 84 ? 0.475 2.733 30.444 1.00 95.31 84 GLN A O 1
ATOM 684 N N . LYS A 1 85 ? 0.961 3.767 32.380 1.00 96.00 85 LYS A N 1
ATOM 685 C CA . LYS A 1 85 ? 1.866 2.730 32.888 1.00 96.00 85 LYS A CA 1
ATOM 686 C C . LYS A 1 85 ? 1.096 1.804 33.828 1.00 96.00 85 LYS A C 1
ATOM 688 O O . LYS A 1 85 ? 0.529 2.268 34.814 1.00 96.00 85 LYS A O 1
ATOM 693 N N . GLY A 1 86 ? 1.064 0.516 33.506 1.00 91.25 86 GLY A N 1
ATOM 694 C CA . GLY A 1 86 ? 0.460 -0.522 34.335 1.00 91.25 86 GLY A CA 1
ATOM 695 C C . GLY A 1 86 ? 1.299 -0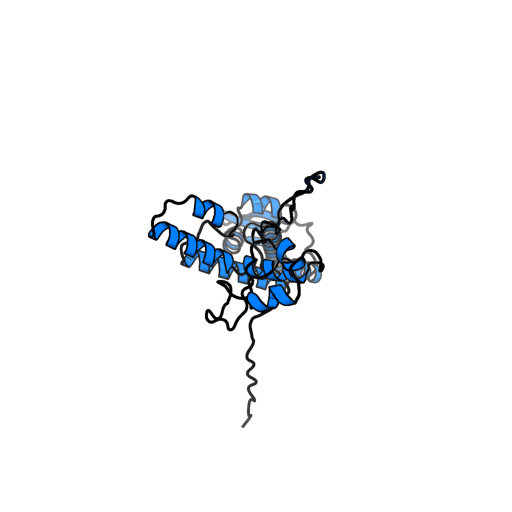.846 35.573 1.00 91.25 86 GLY A C 1
ATOM 696 O O . GLY A 1 86 ? 2.466 -0.462 35.678 1.00 91.25 86 GLY A O 1
ATOM 697 N N . SER A 1 87 ? 0.713 -1.604 36.501 1.00 89.06 87 SER A N 1
ATOM 698 C CA . SER A 1 87 ? 1.367 -2.047 37.745 1.00 89.06 87 SER A CA 1
ATOM 699 C C . SER A 1 87 ? 2.612 -2.909 37.507 1.00 89.06 87 SER A C 1
ATOM 701 O O . SER A 1 87 ? 3.553 -2.871 38.289 1.00 89.06 87 SER A O 1
ATOM 703 N N . ASN A 1 88 ? 2.647 -3.637 36.392 1.00 90.19 88 ASN A N 1
ATOM 704 C CA . ASN A 1 88 ? 3.785 -4.437 35.935 1.00 90.19 88 ASN A CA 1
ATOM 705 C C . ASN A 1 88 ? 4.868 -3.618 35.202 1.00 90.19 88 ASN A C 1
ATOM 707 O O . ASN A 1 88 ? 5.802 -4.189 34.648 1.00 90.19 88 ASN A O 1
ATOM 711 N N . GLY A 1 89 ? 4.732 -2.292 35.144 1.00 92.62 89 GLY A N 1
ATOM 712 C CA . GLY A 1 89 ? 5.654 -1.401 34.446 1.00 92.62 89 GLY A CA 1
ATOM 713 C C . GLY A 1 89 ? 5.459 -1.317 32.930 1.00 92.62 89 GLY A C 1
ATOM 714 O O . GLY A 1 89 ? 6.091 -0.460 32.309 1.00 92.62 89 GLY A O 1
ATOM 715 N N . LEU A 1 90 ? 4.574 -2.133 32.343 1.00 94.81 90 LEU A N 1
ATOM 716 C CA . LEU A 1 90 ? 4.264 -2.096 30.914 1.00 94.81 90 LEU A CA 1
ATOM 717 C C . LEU A 1 90 ? 3.405 -0.879 30.562 1.00 94.81 90 LEU A C 1
ATOM 719 O O . LEU A 1 90 ? 2.618 -0.388 31.371 1.00 94.81 90 LEU A O 1
ATOM 723 N N . LEU A 1 91 ? 3.553 -0.394 29.332 1.00 96.62 91 LEU A N 1
ATOM 724 C CA . LEU A 1 91 ? 2.802 0.746 28.816 1.00 96.62 91 LEU A CA 1
ATOM 725 C C . LEU A 1 91 ? 1.573 0.273 28.036 1.00 96.62 91 LEU A C 1
ATOM 727 O O . LEU A 1 91 ? 1.660 -0.641 27.217 1.00 96.62 91 LEU A O 1
ATOM 731 N N . PHE A 1 92 ? 0.441 0.933 28.264 1.00 96.44 92 PHE A N 1
ATOM 732 C CA . PHE A 1 92 ? -0.842 0.629 27.640 1.00 96.44 92 PHE A CA 1
ATOM 733 C C . PHE A 1 92 ? -1.471 1.887 27.055 1.00 96.44 92 PHE A C 1
ATOM 735 O O . PHE A 1 92 ? -1.514 2.934 27.700 1.00 96.44 92 PHE A O 1
ATOM 742 N N . TRP A 1 93 ? -2.018 1.765 25.853 1.00 97.00 93 TRP A N 1
ATOM 743 C CA . TRP A 1 93 ? -2.963 2.716 25.287 1.00 97.00 93 TRP A CA 1
ATOM 744 C C . TRP A 1 93 ? -4.345 2.412 25.838 1.00 97.00 93 TRP A C 1
ATOM 746 O O . TRP A 1 93 ? -4.949 1.411 25.459 1.00 97.00 93 TRP A O 1
ATOM 756 N N . VAL A 1 94 ? -4.834 3.255 26.740 1.00 96.69 94 VAL A N 1
ATOM 757 C CA . VAL A 1 94 ? -6.130 3.086 27.403 1.00 96.69 94 VAL A CA 1
ATOM 758 C C . VAL A 1 94 ? -7.142 4.029 26.768 1.00 96.69 94 VAL A C 1
ATOM 760 O O . VAL A 1 94 ? -6.870 5.224 26.629 1.00 96.69 94 VAL A O 1
ATOM 763 N N . MET A 1 95 ? -8.309 3.508 26.387 1.00 97.38 95 MET A N 1
ATOM 764 C CA . MET A 1 95 ? -9.383 4.313 25.808 1.00 97.38 95 MET A CA 1
ATOM 765 C C . MET A 1 95 ? -9.859 5.388 26.792 1.00 97.38 95 MET A C 1
ATOM 767 O O . MET A 1 95 ? -10.032 5.147 27.989 1.00 97.38 95 MET A O 1
ATOM 771 N N . ARG A 1 96 ? -10.111 6.592 26.281 1.00 95.94 96 ARG A N 1
ATOM 772 C CA . ARG A 1 96 ? -10.680 7.687 27.073 1.00 95.94 96 ARG A CA 1
ATOM 773 C C . ARG A 1 96 ? -12.118 7.386 27.487 1.00 95.94 96 ARG A C 1
ATOM 775 O O . ARG A 1 96 ? -12.921 6.970 26.663 1.00 95.94 96 ARG A O 1
ATOM 782 N N . ARG A 1 97 ? -12.474 7.711 28.737 1.00 90.50 97 ARG A N 1
ATOM 783 C CA . ARG A 1 97 ? -13.815 7.449 29.310 1.00 90.50 97 ARG A CA 1
ATOM 784 C C . ARG A 1 97 ? -14.972 8.065 28.513 1.00 90.50 97 ARG A C 1
ATOM 786 O O . ARG A 1 97 ? -16.035 7.471 28.442 1.00 90.50 97 ARG A O 1
ATOM 793 N N . ASN A 1 98 ? -14.752 9.232 27.906 1.00 89.69 98 ASN A N 1
ATOM 794 C CA . ASN A 1 98 ? -15.776 9.955 27.143 1.00 89.69 98 ASN A CA 1
ATOM 795 C C . ASN A 1 98 ? -15.667 9.723 25.629 1.00 89.69 98 ASN A C 1
ATOM 797 O O . ASN A 1 98 ? -16.333 10.403 24.849 1.00 89.69 98 ASN A O 1
ATOM 801 N N . PHE A 1 99 ? -14.784 8.824 25.191 1.00 95.31 99 PHE A N 1
ATOM 802 C CA . PHE A 1 99 ? -14.645 8.514 23.779 1.00 95.31 99 PHE A CA 1
ATOM 803 C C . PHE A 1 99 ? -15.685 7.473 23.378 1.00 95.31 99 PHE A C 1
ATOM 805 O O . PHE A 1 99 ? -15.749 6.391 23.954 1.00 95.31 99 PHE A O 1
ATOM 812 N N . ARG A 1 100 ? -16.480 7.795 22.359 1.00 94.50 100 ARG A N 1
ATOM 813 C CA . ARG A 1 100 ? -17.399 6.844 21.743 1.00 94.50 100 ARG A CA 1
ATOM 814 C C . ARG A 1 100 ? -16.723 6.210 20.537 1.00 94.50 100 ARG A C 1
ATOM 816 O O . ARG A 1 100 ? -16.334 6.912 19.606 1.00 94.50 100 ARG A O 1
ATOM 823 N N . ILE A 1 101 ? -16.626 4.884 20.544 1.00 96.00 101 ILE A N 1
ATOM 824 C CA . ILE A 1 101 ? -16.127 4.129 19.395 1.00 96.00 101 ILE A CA 1
ATOM 825 C C . ILE A 1 101 ? -17.081 4.356 18.204 1.00 96.00 101 ILE A C 1
ATOM 827 O O . ILE A 1 101 ? -18.292 4.171 18.377 1.00 96.00 101 ILE A O 1
ATOM 831 N N . PRO A 1 102 ? -16.575 4.727 17.009 1.00 96.81 102 PRO A N 1
ATOM 832 C CA . PRO A 1 102 ? -17.395 4.835 15.802 1.00 96.81 102 PRO A CA 1
ATOM 833 C C . PRO A 1 102 ? -18.160 3.541 15.507 1.00 96.81 102 PRO A C 1
ATOM 835 O O . PRO A 1 102 ? -17.740 2.448 15.906 1.00 96.81 102 PRO A O 1
ATOM 838 N N . LEU A 1 103 ? -19.283 3.642 14.803 1.00 96.94 103 LEU A N 1
ATOM 839 C CA . LEU A 1 103 ? -20.100 2.497 14.402 1.00 96.94 103 LEU A CA 1
ATOM 840 C C . LEU A 1 103 ? -19.350 1.603 13.411 1.00 96.94 103 LEU A C 1
ATOM 842 O O . LEU A 1 103 ? -18.456 2.040 12.695 1.00 96.94 103 LEU A O 1
ATOM 846 N N . GLU A 1 104 ? -19.723 0.323 13.344 1.00 95.75 104 GLU A N 1
ATOM 847 C CA . GLU A 1 104 ? -19.073 -0.632 12.433 1.00 95.75 104 GLU A CA 1
ATOM 848 C C . GLU A 1 104 ? -19.114 -0.185 10.966 1.00 95.75 104 GLU A C 1
ATOM 850 O O . GLU A 1 104 ? -18.144 -0.381 10.238 1.00 95.75 104 GLU A O 1
ATOM 855 N N . GLU A 1 105 ? -20.202 0.454 10.539 1.00 96.88 105 GLU A N 1
ATOM 856 C CA . GLU A 1 105 ? -20.321 0.987 9.184 1.00 96.88 105 GLU A CA 1
ATOM 857 C C . GLU A 1 105 ? -19.314 2.115 8.911 1.00 96.88 105 GLU A C 1
ATOM 859 O O . GLU A 1 105 ? -18.691 2.144 7.852 1.00 96.88 105 GLU A O 1
ATOM 864 N N . GLU A 1 106 ? -19.081 2.996 9.886 1.00 97.25 106 GLU A N 1
ATOM 865 C CA . GLU A 1 106 ? -18.082 4.064 9.785 1.00 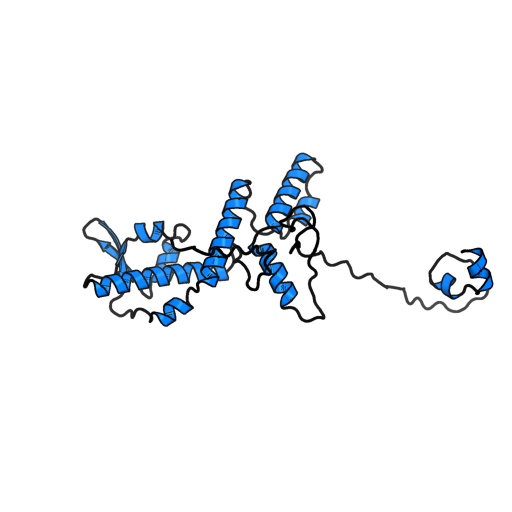97.25 106 GLU A CA 1
ATOM 866 C C . GLU A 1 106 ? -16.668 3.478 9.699 1.00 97.25 106 GLU A C 1
ATOM 868 O O . GLU A 1 106 ? -15.873 3.899 8.859 1.00 97.25 106 GLU A O 1
ATOM 873 N N . LEU A 1 107 ? -16.371 2.439 10.492 1.00 97.38 107 LEU A N 1
ATOM 874 C CA . LEU A 1 107 ? -15.077 1.748 10.449 1.00 97.38 107 LEU A CA 1
ATOM 875 C C . LEU A 1 107 ? -14.809 1.099 9.083 1.00 97.38 107 LEU A C 1
ATOM 877 O O . LEU A 1 107 ? -13.690 1.179 8.576 1.00 97.38 107 LEU A O 1
ATOM 881 N N . ARG A 1 108 ? -15.826 0.490 8.460 1.00 96.44 108 ARG A N 1
ATOM 882 C CA . ARG A 1 108 ? -15.707 -0.126 7.123 1.00 96.44 108 ARG A CA 1
ATOM 883 C C . ARG A 1 108 ? -15.459 0.896 6.017 1.00 96.44 108 ARG A C 1
ATOM 885 O O . ARG A 1 108 ? -14.798 0.575 5.038 1.00 96.44 108 ARG A O 1
ATOM 892 N N . ARG A 1 109 ? -15.945 2.129 6.178 1.00 97.25 109 ARG A N 1
ATOM 893 C CA . ARG A 1 109 ? -15.663 3.232 5.243 1.00 97.25 109 ARG A CA 1
ATOM 894 C C . ARG A 1 109 ? -14.238 3.774 5.395 1.00 97.25 109 ARG A C 1
ATOM 896 O O . ARG A 1 109 ? -13.681 4.286 4.432 1.00 97.25 109 ARG A O 1
ATOM 903 N N . MET A 1 110 ? -13.633 3.657 6.581 1.00 97.38 110 MET A N 1
ATOM 904 C CA . MET A 1 110 ? -12.256 4.113 6.822 1.00 97.38 110 MET A CA 1
ATOM 905 C C . MET A 1 110 ? -11.206 3.240 6.124 1.00 97.38 110 MET A C 1
ATOM 907 O O . MET A 1 110 ? -10.188 3.769 5.669 1.00 97.38 110 MET A O 1
ATOM 911 N N . VAL A 1 111 ? -11.434 1.922 6.074 1.00 97.62 111 VAL A N 1
ATOM 912 C CA . VAL A 1 111 ? -10.555 0.920 5.448 1.00 97.62 111 VAL A CA 1
ATOM 913 C C . VAL A 1 111 ? -11.414 -0.049 4.639 1.00 97.62 111 VAL A C 1
ATOM 915 O O . VAL A 1 111 ? -12.051 -0.939 5.203 1.00 97.62 111 VAL A O 1
ATOM 918 N N . THR A 1 112 ? -11.410 0.121 3.319 1.00 97.25 112 THR A N 1
ATOM 919 C CA . THR A 1 112 ? -12.115 -0.771 2.394 1.00 97.25 112 THR A CA 1
ATOM 920 C C . THR A 1 112 ? -11.215 -1.936 1.960 1.00 97.25 112 THR A C 1
ATOM 922 O O . THR A 1 112 ? -9.987 -1.800 2.011 1.00 97.25 112 THR A O 1
ATOM 925 N N . PRO A 1 113 ? -11.780 -3.075 1.522 1.00 97.62 113 PRO A N 1
ATOM 926 C CA . PRO A 1 113 ? -10.998 -4.191 0.986 1.00 97.62 113 PRO A CA 1
ATOM 927 C C . PRO A 1 113 ? -10.094 -3.790 -0.187 1.00 97.62 113 PRO A C 1
ATOM 929 O O . PRO A 1 113 ? -8.944 -4.212 -0.251 1.00 97.62 113 PRO A O 1
ATOM 932 N N . GLU A 1 114 ? -10.569 -2.909 -1.066 1.00 97.38 114 GLU A N 1
ATOM 933 C CA . GLU A 1 114 ? -9.820 -2.401 -2.219 1.00 97.38 114 GLU A CA 1
ATOM 934 C C . GLU A 1 114 ? -8.552 -1.667 -1.769 1.00 97.38 114 GLU A C 1
ATOM 936 O O . GLU A 1 114 ? -7.461 -1.917 -2.281 1.00 97.38 114 GLU A O 1
ATOM 941 N N . ASN A 1 115 ? -8.666 -0.821 -0.739 1.00 96.88 115 ASN A N 1
ATOM 942 C CA . ASN A 1 115 ? -7.519 -0.133 -0.152 1.00 96.88 115 ASN A CA 1
ATOM 943 C C . ASN A 1 115 ? -6.513 -1.108 0.480 1.00 96.88 115 ASN A C 1
ATOM 945 O O . ASN A 1 115 ? -5.308 -0.855 0.427 1.00 96.88 115 ASN A O 1
ATOM 949 N N . VAL A 1 116 ? -6.981 -2.224 1.052 1.00 97.50 116 VAL A N 1
ATOM 950 C CA . VAL A 1 116 ? -6.098 -3.283 1.566 1.00 97.50 116 VAL A CA 1
ATOM 951 C C . VAL A 1 116 ? -5.322 -3.926 0.420 1.00 97.50 116 VAL A C 1
ATOM 953 O O . VAL A 1 116 ? -4.094 -3.963 0.480 1.00 97.50 116 VAL A O 1
ATOM 956 N N . CYS A 1 117 ? -6.002 -4.335 -0.653 1.00 97.94 117 CYS A N 1
ATOM 957 C CA . CYS A 1 117 ? -5.359 -4.936 -1.823 1.00 97.94 117 CYS A CA 1
ATOM 958 C C . CYS A 1 117 ? -4.359 -3.982 -2.496 1.00 97.94 117 CYS A C 1
ATOM 960 O O . CYS A 1 117 ? -3.255 -4.400 -2.855 1.00 97.94 117 CYS A O 1
ATOM 962 N N . ALA A 1 118 ? -4.694 -2.694 -2.626 1.00 98.00 118 ALA A N 1
ATOM 963 C CA . ALA A 1 118 ? -3.772 -1.691 -3.156 1.00 98.00 118 ALA A CA 1
ATOM 964 C C . ALA A 1 118 ? -2.548 -1.492 -2.250 1.00 98.00 118 ALA A C 1
ATOM 966 O O . ALA A 1 118 ? -1.425 -1.397 -2.742 1.00 98.00 118 ALA A O 1
ATOM 967 N N . TYR A 1 119 ? -2.724 -1.472 -0.928 1.00 97.62 119 TYR A N 1
ATOM 968 C CA . TYR A 1 119 ? -1.598 -1.391 0.000 1.00 97.62 119 TYR A CA 1
ATOM 969 C C . TYR A 1 119 ? -0.698 -2.633 -0.060 1.00 97.62 119 TYR A C 1
ATOM 971 O O . TYR A 1 119 ? 0.525 -2.504 -0.107 1.00 97.62 119 TYR A O 1
ATOM 979 N N . GLU A 1 120 ? -1.271 -3.835 -0.072 1.00 97.81 120 GLU A N 1
ATOM 980 C CA . GLU A 1 120 ? -0.509 -5.090 -0.117 1.00 97.81 120 GLU A CA 1
ATOM 981 C C . GLU A 1 120 ? 0.236 -5.258 -1.444 1.00 97.81 120 GLU A C 1
ATOM 983 O O . GLU A 1 120 ? 1.405 -5.645 -1.445 1.00 97.81 120 GLU A O 1
ATOM 988 N N . SER A 1 121 ? -0.378 -4.853 -2.559 1.00 98.19 121 SER A N 1
ATOM 989 C CA . SER A 1 121 ? 0.285 -4.800 -3.869 1.00 98.19 121 SER A CA 1
ATOM 990 C C . SER A 1 121 ? 1.498 -3.864 -3.849 1.00 98.19 121 SER A C 1
ATOM 992 O O . SER A 1 121 ? 2.567 -4.206 -4.359 1.00 98.19 121 SER A O 1
ATOM 994 N N . MET A 1 122 ? 1.379 -2.702 -3.196 1.00 98.00 122 MET A N 1
ATOM 995 C CA . MET A 1 122 ? 2.510 -1.796 -2.984 1.00 98.00 122 MET A CA 1
ATOM 996 C C . MET A 1 122 ? 3.596 -2.438 -2.105 1.00 98.00 122 MET A C 1
ATOM 998 O O . MET A 1 122 ? 4.778 -2.353 -2.434 1.00 98.00 122 MET A O 1
ATOM 1002 N N . GLN A 1 123 ? 3.236 -3.107 -1.006 1.00 96.81 123 GLN A N 1
ATOM 1003 C CA . GLN A 1 123 ? 4.214 -3.795 -0.150 1.00 96.81 123 GLN A CA 1
ATOM 1004 C C . GLN A 1 123 ? 4.970 -4.892 -0.912 1.00 96.81 123 GLN A C 1
ATOM 1006 O O . GLN A 1 123 ? 6.191 -4.987 -0.781 1.00 96.81 123 GLN A O 1
ATOM 1011 N N . ALA A 1 124 ? 4.283 -5.669 -1.754 1.00 97.88 124 ALA A N 1
ATOM 1012 C CA . ALA A 1 124 ? 4.910 -6.675 -2.609 1.00 97.88 124 ALA A CA 1
ATOM 1013 C C . ALA A 1 124 ? 5.908 -6.045 -3.600 1.00 97.88 124 ALA A C 1
ATOM 1015 O O . ALA A 1 124 ? 7.027 -6.540 -3.754 1.00 97.88 124 ALA A O 1
ATOM 1016 N N . GLY A 1 125 ? 5.552 -4.908 -4.209 1.00 97.56 125 GLY A N 1
ATOM 1017 C CA . GLY A 1 125 ? 6.464 -4.144 -5.066 1.00 97.56 125 GLY A CA 1
ATOM 1018 C C . GLY A 1 125 ? 7.701 -3.632 -4.317 1.00 97.56 125 GLY A C 1
ATOM 1019 O O . GLY A 1 125 ? 8.823 -3.802 -4.790 1.00 97.56 125 GLY A O 1
ATOM 1020 N N . LEU A 1 126 ? 7.527 -3.078 -3.112 1.00 96.62 126 LEU A N 1
ATOM 1021 C CA . LEU A 1 126 ? 8.641 -2.634 -2.261 1.00 96.62 126 LEU A CA 1
ATOM 1022 C C . LEU A 1 126 ? 9.553 -3.794 -1.846 1.00 96.62 126 LEU A C 1
ATOM 1024 O O . LEU A 1 126 ? 10.778 -3.657 -1.848 1.00 96.62 126 LEU A O 1
ATOM 1028 N N . TYR A 1 127 ? 8.968 -4.944 -1.510 1.00 96.88 127 TYR A N 1
ATOM 1029 C CA . TYR A 1 127 ? 9.717 -6.150 -1.174 1.00 96.88 127 TYR A CA 1
ATOM 1030 C C . TYR A 1 127 ? 10.581 -6.612 -2.351 1.00 96.88 127 TYR A C 1
ATOM 1032 O O . TYR A 1 127 ? 11.766 -6.889 -2.154 1.00 96.88 127 TYR A O 1
ATOM 1040 N N . ARG A 1 128 ? 10.031 -6.624 -3.573 1.00 97.12 128 ARG A N 1
ATOM 1041 C CA . ARG A 1 128 ? 10.781 -6.943 -4.797 1.00 97.12 128 ARG A CA 1
ATOM 1042 C C . ARG A 1 128 ? 11.953 -5.985 -5.008 1.00 97.12 128 ARG A C 1
ATOM 1044 O O . ARG A 1 128 ? 13.076 -6.452 -5.169 1.00 97.12 128 ARG A O 1
ATOM 1051 N N . LEU A 1 129 ? 11.723 -4.671 -4.944 1.00 97.19 129 LEU A N 1
ATOM 1052 C CA . LEU A 1 129 ? 12.793 -3.674 -5.096 1.00 97.19 129 LEU A CA 1
ATOM 1053 C C . LEU A 1 129 ? 13.918 -3.894 -4.075 1.00 97.19 129 LEU A C 1
ATOM 1055 O O . LEU A 1 129 ? 15.093 -3.911 -4.438 1.00 97.19 129 LEU A O 1
ATOM 1059 N N . LYS A 1 130 ? 13.567 -4.169 -2.812 1.00 96.25 130 LYS A N 1
ATOM 1060 C CA . LYS A 1 130 ? 14.541 -4.481 -1.758 1.00 96.25 130 LYS A CA 1
ATOM 1061 C C . LYS A 1 130 ? 15.375 -5.728 -2.075 1.00 96.25 130 LYS A C 1
ATOM 1063 O O . LYS A 1 130 ? 16.576 -5.709 -1.822 1.00 96.25 130 LYS A O 1
ATOM 1068 N N . HIS A 1 131 ? 14.772 -6.783 -2.628 1.00 96.38 131 HIS A N 1
ATOM 1069 C CA . HIS A 1 131 ? 15.490 -8.010 -3.018 1.00 96.38 131 HIS A CA 1
ATOM 1070 C C . HIS A 1 131 ? 16.459 -7.788 -4.178 1.00 96.38 131 HIS A C 1
ATOM 1072 O O . HIS A 1 131 ? 17.474 -8.470 -4.264 1.00 96.38 131 HIS A O 1
ATOM 1078 N N . LEU A 1 132 ? 16.180 -6.797 -5.021 1.00 95.75 132 LEU A N 1
ATOM 1079 C CA . LEU A 1 132 ? 17.063 -6.359 -6.101 1.00 95.75 132 LEU A CA 1
ATOM 1080 C C . LEU A 1 132 ? 18.121 -5.343 -5.631 1.00 95.75 132 LEU A C 1
ATOM 1082 O O . LEU A 1 132 ? 18.881 -4.821 -6.440 1.00 95.75 132 LEU A O 1
ATOM 1086 N N . GLY A 1 133 ? 18.174 -5.025 -4.331 1.00 95.38 133 GLY A N 1
ATOM 1087 C CA . GLY A 1 133 ? 19.093 -4.031 -3.763 1.00 95.38 133 GLY A CA 1
ATOM 1088 C C . GLY A 1 133 ? 18.650 -2.572 -3.944 1.00 95.38 133 GLY A C 1
ATOM 1089 O O . GLY A 1 133 ? 19.332 -1.654 -3.483 1.00 95.38 133 GLY A O 1
ATOM 1090 N N . ILE A 1 134 ? 17.482 -2.329 -4.545 1.00 94.50 134 ILE A N 1
ATOM 1091 C CA . ILE A 1 134 ? 16.918 -0.997 -4.785 1.00 94.50 134 ILE A CA 1
ATOM 1092 C C . ILE A 1 134 ? 16.145 -0.559 -3.536 1.00 94.50 134 ILE A C 1
ATOM 1094 O O . ILE A 1 134 ? 14.959 -0.827 -3.374 1.00 94.50 134 ILE A O 1
ATOM 1098 N N . THR A 1 135 ? 16.836 0.096 -2.603 1.00 91.19 135 THR A N 1
ATOM 1099 C CA . THR A 1 135 ? 16.267 0.433 -1.279 1.00 91.19 135 THR A CA 1
ATOM 1100 C C . THR A 1 135 ? 15.891 1.901 -1.103 1.00 91.19 135 THR A C 1
ATOM 1102 O O . THR A 1 135 ? 15.078 2.223 -0.241 1.00 91.19 135 THR A O 1
ATOM 1105 N N . ARG A 1 136 ? 16.484 2.802 -1.895 1.00 87.44 136 ARG A N 1
ATOM 1106 C CA . ARG A 1 136 ? 16.297 4.259 -1.755 1.00 87.44 136 ARG A CA 1
ATOM 1107 C C . ARG A 1 136 ? 15.325 4.853 -2.766 1.00 87.44 136 ARG A C 1
ATOM 1109 O O . ARG A 1 136 ? 14.727 5.889 -2.496 1.00 87.44 136 ARG A O 1
ATOM 1116 N N . LEU A 1 137 ? 15.193 4.218 -3.925 1.00 90.81 137 LEU A N 1
ATOM 1117 C CA . LEU A 1 137 ? 14.390 4.716 -5.032 1.00 90.81 137 LEU A CA 1
ATOM 1118 C C . LEU A 1 137 ? 13.064 3.965 -5.081 1.00 90.81 137 LEU A C 1
ATOM 1120 O O . LEU A 1 137 ? 13.029 2.746 -4.946 1.00 90.81 137 LEU A O 1
ATOM 1124 N N . THR A 1 138 ? 11.979 4.710 -5.265 1.00 91.75 138 THR A N 1
ATOM 1125 C CA . THR A 1 138 ? 10.614 4.165 -5.370 1.00 91.75 138 THR A CA 1
ATOM 1126 C C . THR A 1 138 ? 9.857 4.699 -6.582 1.00 91.75 138 THR A C 1
ATOM 1128 O O . THR A 1 138 ? 8.849 4.117 -6.969 1.00 91.75 138 THR A O 1
ATOM 1131 N N . LEU A 1 139 ? 10.345 5.770 -7.211 1.00 89.50 139 LEU A N 1
ATOM 1132 C CA . LEU A 1 139 ? 9.741 6.397 -8.383 1.00 89.50 139 LEU A CA 1
ATOM 1133 C C . LEU A 1 139 ? 10.796 6.551 -9.486 1.00 89.50 139 LEU A C 1
ATOM 1135 O O . LEU A 1 139 ? 11.946 6.853 -9.164 1.00 89.50 139 LEU A O 1
ATOM 1139 N N . PRO A 1 140 ? 10.421 6.400 -10.769 1.00 84.12 140 PRO A N 1
ATOM 1140 C CA . PRO A 1 140 ? 11.343 6.572 -11.895 1.00 84.12 140 PRO A CA 1
ATOM 1141 C C . PRO A 1 140 ? 11.673 8.050 -12.197 1.00 84.12 140 PRO A C 1
ATOM 1143 O O . PRO A 1 140 ? 12.537 8.342 -13.021 1.00 84.12 140 PRO A O 1
ATOM 1146 N N . THR A 1 141 ? 10.994 9.005 -11.551 1.00 82.56 141 THR A N 1
ATOM 1147 C CA . THR A 1 141 ? 11.112 10.441 -11.838 1.00 82.56 141 THR A CA 1
ATOM 1148 C C . THR A 1 141 ? 12.540 10.961 -11.667 1.00 82.56 141 THR A C 1
ATOM 1150 O O . THR A 1 141 ? 13.143 10.824 -10.607 1.00 82.56 141 THR A O 1
ATOM 1153 N N . GLY A 1 142 ? 13.061 11.616 -12.709 1.00 76.81 142 GLY A N 1
ATOM 1154 C CA . GLY A 1 142 ? 14.391 12.234 -12.708 1.00 76.81 142 GLY A CA 1
ATOM 1155 C C . GLY A 1 142 ? 15.550 11.263 -12.952 1.00 76.81 142 GLY A C 1
ATOM 1156 O O . GLY A 1 142 ? 16.673 11.721 -13.164 1.00 76.81 142 GLY A O 1
ATOM 1157 N N . LEU A 1 143 ? 15.292 9.950 -12.992 1.00 80.06 143 LEU A N 1
ATOM 1158 C CA . LEU A 1 143 ? 16.342 8.947 -13.146 1.00 80.06 143 LEU A CA 1
ATOM 1159 C C . LEU A 1 143 ? 16.975 8.981 -14.539 1.00 80.06 143 LEU A C 1
ATOM 1161 O O . LEU A 1 143 ? 18.196 9.023 -14.627 1.00 80.06 143 LEU A O 1
ATOM 1165 N N . SER A 1 144 ? 16.182 9.088 -15.609 1.00 79.56 144 SER A N 1
ATOM 1166 C CA . SER A 1 144 ? 16.709 9.168 -16.981 1.00 79.56 144 SER A CA 1
ATOM 1167 C C . SER A 1 144 ? 17.630 10.384 -17.179 1.00 79.56 144 SER A C 1
ATOM 1169 O O . SER A 1 144 ? 18.644 10.304 -17.865 1.00 79.56 144 SER A O 1
ATOM 1171 N N . SER A 1 145 ? 17.317 11.515 -16.531 1.00 80.69 145 SER A N 1
ATOM 1172 C CA . SER A 1 145 ? 18.167 12.716 -16.561 1.00 80.69 145 SER A CA 1
ATOM 1173 C C . SER A 1 145 ? 19.475 12.508 -15.793 1.00 80.69 145 SER A C 1
ATOM 1175 O O . SER A 1 145 ? 20.544 12.851 -16.293 1.00 80.69 145 SER A O 1
ATOM 1177 N N . ALA A 1 146 ? 19.409 11.889 -14.608 1.00 80.75 146 ALA A N 1
ATOM 1178 C CA . ALA A 1 146 ? 20.594 11.543 -13.825 1.00 80.75 146 ALA A CA 1
ATOM 1179 C C . ALA A 1 146 ? 21.486 10.518 -14.549 1.00 80.75 146 ALA A C 1
ATOM 1181 O O . ALA A 1 146 ? 22.707 10.631 -14.512 1.00 80.75 146 ALA A O 1
ATOM 1182 N N . MET A 1 147 ? 20.886 9.559 -15.259 1.00 81.69 147 MET A N 1
ATOM 1183 C CA . MET A 1 147 ? 21.595 8.558 -16.060 1.00 81.69 147 MET A CA 1
ATOM 1184 C C . MET A 1 147 ? 22.421 9.179 -17.184 1.00 81.69 147 MET A C 1
ATOM 1186 O O . MET A 1 147 ? 23.549 8.753 -17.407 1.00 81.69 147 MET A O 1
ATOM 1190 N N . ASN A 1 148 ? 21.908 10.226 -17.834 1.00 81.00 148 ASN A N 1
ATOM 1191 C CA . ASN A 1 148 ? 22.634 10.950 -18.883 1.00 81.00 148 ASN A CA 1
ATOM 1192 C C . ASN A 1 148 ? 23.875 11.699 -18.365 1.00 81.00 148 ASN A C 1
ATOM 1194 O O . ASN A 1 148 ? 24.701 12.131 -19.164 1.00 81.00 148 ASN A O 1
ATOM 1198 N N . GLN A 1 149 ? 23.997 11.878 -17.047 1.00 83.44 149 GLN A N 1
ATOM 1199 C CA . GLN A 1 149 ? 25.141 12.527 -16.402 1.00 83.44 149 GLN A CA 1
ATOM 1200 C C . GLN A 1 149 ? 26.164 11.519 -15.861 1.00 83.44 149 GLN A C 1
ATOM 1202 O O . GLN A 1 149 ? 27.220 11.927 -15.377 1.00 83.44 149 GLN A O 1
ATOM 1207 N N . LEU A 1 150 ? 25.863 10.216 -15.910 1.00 80.81 150 LEU A N 1
ATOM 1208 C CA . LEU A 1 150 ? 26.797 9.188 -15.470 1.00 80.81 150 LEU A CA 1
ATOM 1209 C C . LEU A 1 150 ? 27.968 9.068 -16.458 1.00 80.81 150 LEU A C 1
ATOM 1211 O O . LEU A 1 150 ? 27.773 9.216 -17.668 1.00 80.81 150 LEU A O 1
ATOM 1215 N N . PRO A 1 151 ? 29.185 8.766 -15.971 1.00 81.00 151 PRO A N 1
ATOM 1216 C CA . PRO A 1 151 ? 30.289 8.414 -16.851 1.00 81.00 151 PRO A CA 1
ATOM 1217 C C . PRO A 1 151 ? 29.904 7.203 -17.708 1.00 81.00 151 PRO A C 1
ATOM 1219 O O . PRO A 1 151 ? 29.154 6.328 -17.266 1.00 81.00 151 PRO A O 1
ATOM 1222 N N . TYR A 1 152 ? 30.436 7.136 -18.932 1.00 80.94 152 TYR A N 1
ATOM 1223 C CA . TYR A 1 152 ? 30.160 6.060 -19.891 1.00 80.94 152 TYR A CA 1
ATOM 1224 C C . TYR A 1 152 ? 30.905 4.762 -19.529 1.00 80.94 152 TYR A C 1
ATOM 1226 O O . TYR A 1 152 ? 31.619 4.162 -20.329 1.00 80.94 152 TYR A O 1
ATOM 1234 N N . GLU A 1 153 ? 30.773 4.334 -18.280 1.00 88.56 153 GLU A N 1
ATOM 1235 C CA . GLU A 1 153 ? 31.234 3.043 -17.803 1.00 88.56 153 GLU A CA 1
ATOM 1236 C C . GLU A 1 153 ? 30.107 2.032 -18.003 1.00 88.56 153 GLU A C 1
ATOM 1238 O O . GLU A 1 153 ? 29.011 2.179 -17.457 1.00 88.56 153 GLU A O 1
ATOM 1243 N N . ALA A 1 154 ? 30.372 0.984 -18.786 1.00 85.69 154 ALA A N 1
ATOM 1244 C CA . ALA A 1 154 ? 29.356 0.007 -19.183 1.00 85.69 154 ALA A CA 1
ATOM 1245 C C . ALA A 1 154 ? 28.611 -0.609 -17.983 1.00 85.69 154 ALA A C 1
ATOM 1247 O O . ALA A 1 154 ? 27.402 -0.821 -18.043 1.00 85.69 154 ALA A O 1
ATOM 1248 N N . ILE A 1 155 ? 29.321 -0.845 -16.875 1.00 88.31 155 ILE A N 1
ATOM 1249 C CA . ILE A 1 155 ? 28.750 -1.403 -15.644 1.00 88.31 155 ILE A CA 1
ATOM 1250 C C . ILE A 1 155 ? 27.801 -0.399 -14.975 1.00 88.31 155 ILE A C 1
ATOM 1252 O O . ILE A 1 155 ? 26.701 -0.775 -14.572 1.00 88.31 155 ILE A O 1
ATOM 1256 N N . ALA A 1 156 ? 28.193 0.876 -14.890 1.00 87.38 156 ALA A N 1
ATOM 1257 C CA . ALA A 1 156 ? 27.378 1.923 -14.277 1.00 87.38 156 ALA A CA 1
ATOM 1258 C C . ALA A 1 156 ? 26.087 2.169 -15.073 1.00 87.38 156 ALA A C 1
ATOM 1260 O O . ALA A 1 156 ? 25.003 2.230 -14.491 1.00 87.38 156 ALA A O 1
ATOM 1261 N N . LEU A 1 157 ? 26.184 2.228 -16.404 1.00 87.12 157 LEU A N 1
ATOM 1262 C CA . LEU A 1 157 ? 25.024 2.380 -17.284 1.00 87.12 157 LEU A CA 1
ATOM 1263 C C . LEU A 1 157 ? 24.088 1.168 -17.225 1.00 87.12 157 LEU A C 1
ATOM 1265 O O . LEU A 1 157 ? 22.872 1.341 -17.148 1.00 87.12 157 LEU A O 1
ATOM 1269 N N . ALA A 1 158 ? 24.636 -0.051 -17.206 1.00 89.94 158 ALA A N 1
ATOM 1270 C CA . ALA A 1 158 ? 23.838 -1.268 -17.075 1.00 89.94 158 ALA A CA 1
ATOM 1271 C C . ALA A 1 158 ? 23.087 -1.316 -15.735 1.00 89.94 158 ALA A C 1
ATOM 1273 O O . ALA A 1 158 ? 21.893 -1.618 -15.710 1.00 89.94 158 ALA A O 1
ATOM 1274 N N . ALA A 1 159 ? 23.756 -0.964 -14.632 1.00 89.06 159 ALA A N 1
ATOM 1275 C CA . ALA A 1 159 ? 23.132 -0.892 -13.315 1.00 89.06 159 ALA A CA 1
ATOM 1276 C C . ALA A 1 159 ? 22.021 0.166 -13.273 1.00 89.06 159 ALA A C 1
ATOM 1278 O O . ALA A 1 159 ? 20.922 -0.112 -12.796 1.00 89.06 159 ALA A O 1
ATOM 1279 N N . ALA A 1 160 ? 22.272 1.358 -13.816 1.00 89.69 160 ALA A N 1
ATOM 1280 C CA . ALA A 1 160 ? 21.282 2.426 -13.819 1.00 89.69 160 ALA A CA 1
ATOM 1281 C C . ALA A 1 160 ? 20.066 2.095 -14.704 1.00 89.69 160 ALA A C 1
ATOM 1283 O O . ALA A 1 160 ? 18.931 2.285 -14.270 1.00 89.69 160 ALA A O 1
ATOM 1284 N N . SER A 1 161 ? 20.284 1.500 -15.883 1.00 89.62 161 SER A N 1
ATOM 1285 C CA . SER A 1 161 ? 19.207 1.021 -16.762 1.00 89.62 161 SER A CA 1
ATOM 1286 C C . SER A 1 161 ? 18.382 -0.095 -16.118 1.00 89.62 161 SER A C 1
ATOM 1288 O O . SER A 1 161 ? 17.157 -0.120 -16.250 1.00 89.62 161 SER A O 1
ATOM 1290 N N . HIS A 1 162 ? 19.025 -1.000 -15.372 1.00 92.19 162 HIS A N 1
ATOM 1291 C CA . HIS A 1 162 ? 18.312 -2.020 -14.607 1.00 92.19 162 HIS A CA 1
ATOM 1292 C C . HIS A 1 162 ? 17.423 -1.395 -13.524 1.00 92.19 162 HIS A C 1
ATOM 1294 O O . HIS A 1 162 ? 16.249 -1.744 -13.423 1.00 92.19 162 HIS A O 1
ATOM 1300 N N . ILE A 1 163 ? 17.948 -0.431 -12.762 1.00 93.12 163 ILE A N 1
ATOM 1301 C CA . ILE A 1 163 ? 17.183 0.280 -11.730 1.00 93.12 163 ILE A CA 1
ATOM 1302 C C . ILE A 1 163 ? 15.987 1.015 -12.344 1.00 93.12 163 ILE A C 1
ATOM 1304 O O . ILE A 1 163 ? 14.876 0.907 -11.830 1.00 93.12 163 ILE A O 1
ATOM 1308 N N . GLU A 1 164 ? 16.190 1.738 -13.445 1.00 92.56 164 GLU A N 1
ATOM 1309 C CA . GLU A 1 164 ? 15.119 2.463 -14.135 1.00 92.56 164 GLU A CA 1
ATOM 1310 C C . GLU A 1 164 ? 13.996 1.532 -14.575 1.00 92.56 164 GLU A C 1
ATOM 1312 O O . GLU A 1 164 ? 12.827 1.791 -14.275 1.00 92.56 164 GLU A O 1
ATOM 1317 N N . ARG A 1 165 ? 14.360 0.409 -15.198 1.00 92.69 165 ARG A N 1
ATOM 1318 C CA . ARG A 1 165 ? 13.409 -0.622 -15.603 1.00 92.69 165 ARG A CA 1
ATOM 1319 C C . ARG A 1 165 ? 12.583 -1.120 -14.421 1.00 92.69 165 ARG A C 1
ATOM 1321 O O . ARG A 1 165 ? 11.359 -1.145 -14.506 1.00 92.69 165 ARG A O 1
ATOM 1328 N N . GLU A 1 166 ? 13.231 -1.502 -13.323 1.00 95.69 166 GLU A N 1
ATOM 1329 C CA . GLU A 1 166 ? 12.537 -2.056 -12.154 1.00 95.69 166 GLU A CA 1
ATOM 1330 C C . GLU A 1 166 ? 11.605 -1.032 -11.495 1.00 95.69 166 GLU A C 1
ATOM 1332 O O . GLU A 1 166 ? 10.539 -1.406 -11.011 1.00 95.69 166 GLU A O 1
ATOM 1337 N N . LEU A 1 167 ? 11.946 0.261 -11.527 1.00 95.44 167 LEU A N 1
ATOM 1338 C CA . LEU A 1 167 ? 11.073 1.334 -11.040 1.00 95.44 167 LEU A CA 1
ATOM 1339 C C . LEU A 1 167 ? 9.869 1.577 -11.963 1.00 95.44 167 LEU A C 1
ATOM 1341 O O . LEU A 1 167 ? 8.762 1.813 -11.468 1.00 95.44 167 LEU A O 1
ATOM 1345 N N . GLN A 1 168 ? 10.050 1.487 -13.284 1.00 94.44 168 GLN A N 1
ATOM 1346 C CA . GLN A 1 168 ? 8.971 1.651 -14.267 1.00 94.44 168 GLN A CA 1
ATOM 1347 C C . GLN A 1 168 ? 7.908 0.549 -14.177 1.00 94.44 168 GLN A C 1
ATOM 1349 O O . GLN A 1 168 ? 6.731 0.819 -14.418 1.00 94.44 168 GLN A O 1
ATOM 1354 N N . ILE A 1 169 ? 8.295 -0.667 -13.792 1.00 95.19 169 ILE A N 1
ATOM 1355 C CA . ILE A 1 169 ? 7.383 -1.820 -13.694 1.00 95.19 169 ILE A CA 1
ATOM 1356 C C . ILE A 1 169 ? 6.790 -2.023 -12.296 1.00 95.19 169 ILE A C 1
ATOM 1358 O O . ILE A 1 169 ? 6.155 -3.042 -12.022 1.00 95.19 169 ILE A O 1
ATOM 1362 N N . THR A 1 170 ? 6.992 -1.068 -11.388 1.00 97.12 170 THR A N 1
ATOM 1363 C CA . THR A 1 170 ? 6.351 -1.111 -10.072 1.00 97.12 170 THR A CA 1
ATOM 1364 C C . THR A 1 170 ? 4.828 -1.014 -10.203 1.00 97.12 170 THR A C 1
ATOM 1366 O O . THR A 1 170 ? 4.317 -0.301 -11.074 1.00 97.12 170 THR A O 1
ATOM 1369 N N . PRO A 1 171 ? 4.066 -1.685 -9.322 1.00 97.19 171 PRO A N 1
ATOM 1370 C CA . PRO A 1 171 ? 2.614 -1.744 -9.453 1.00 97.19 171 PRO A CA 1
ATOM 1371 C C . PRO A 1 171 ? 1.952 -0.365 -9.311 1.00 97.19 171 PRO A C 1
ATOM 1373 O O . PRO A 1 171 ? 0.981 -0.087 -10.012 1.00 97.19 171 PRO A O 1
ATOM 1376 N N . TRP A 1 172 ? 2.495 0.530 -8.476 1.00 97.19 172 TRP A N 1
ATOM 1377 C CA . TRP A 1 172 ? 2.010 1.913 -8.358 1.00 97.19 172 TRP A CA 1
ATOM 1378 C C . TRP A 1 172 ? 2.305 2.763 -9.598 1.00 97.19 172 TRP A C 1
ATOM 1380 O O . TRP A 1 172 ? 1.496 3.620 -9.937 1.00 97.19 172 TRP A O 1
ATOM 1390 N N . ASN A 1 173 ? 3.410 2.515 -10.309 1.00 95.62 173 ASN A N 1
ATOM 1391 C CA . ASN A 1 173 ? 3.705 3.226 -11.552 1.00 95.62 173 ASN A CA 1
ATOM 1392 C C . ASN A 1 173 ? 2.791 2.754 -12.690 1.00 95.62 173 ASN A C 1
ATOM 1394 O O . ASN A 1 173 ? 2.134 3.569 -13.330 1.00 95.62 173 ASN A O 1
ATOM 1398 N N . LEU A 1 174 ? 2.697 1.438 -12.911 1.00 95.19 174 LEU A N 1
ATOM 1399 C CA . LEU A 1 174 ? 1.889 0.871 -13.997 1.00 95.19 174 LEU A CA 1
ATOM 1400 C C . LEU A 1 174 ? 0.394 1.176 -13.831 1.00 95.19 174 LEU A C 1
ATOM 1402 O O . LEU A 1 174 ? -0.253 1.603 -14.786 1.00 95.19 174 LEU A O 1
ATOM 1406 N N . SER A 1 175 ? -0.150 0.999 -12.622 1.00 95.88 175 SER A N 1
ATOM 1407 C CA . SER A 1 175 ? -1.571 1.278 -12.371 1.00 95.88 175 SER A CA 1
ATOM 1408 C C . SER A 1 175 ? -1.905 2.763 -12.483 1.00 95.88 175 SER A C 1
ATOM 1410 O O . SER A 1 175 ? -2.898 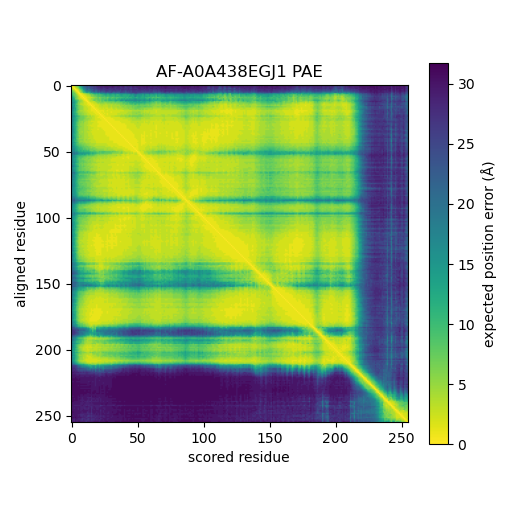3.092 -13.124 1.00 95.88 175 SER A O 1
ATOM 1412 N N . SER A 1 176 ? -1.067 3.662 -11.952 1.00 93.88 176 SER A N 1
ATOM 1413 C CA . SER A 1 176 ? -1.305 5.106 -12.079 1.00 93.88 176 SER A CA 1
ATOM 1414 C C . SER A 1 176 ? -1.236 5.578 -13.531 1.00 93.88 176 SER A C 1
ATOM 1416 O O . SER A 1 176 ? -2.071 6.363 -13.971 1.00 93.88 176 SER A O 1
ATOM 1418 N N . ASN A 1 177 ? -0.308 5.045 -14.330 1.00 93.25 177 ASN A N 1
ATOM 1419 C CA . ASN A 1 177 ? -0.240 5.364 -15.756 1.00 93.25 177 ASN A CA 1
ATOM 1420 C C . ASN A 1 177 ? -1.504 4.936 -16.506 1.00 93.25 177 ASN A C 1
ATOM 1422 O O . ASN A 1 177 ? -2.043 5.715 -17.291 1.00 93.25 177 ASN A O 1
ATOM 1426 N N . PHE A 1 178 ? -1.984 3.716 -16.261 1.00 93.06 178 PHE A N 1
ATOM 1427 C CA . PHE A 1 178 ? -3.183 3.202 -16.916 1.00 93.06 178 PHE A CA 1
ATOM 1428 C C . PHE A 1 178 ? -4.446 3.963 -16.491 1.00 93.06 178 PHE A C 1
ATOM 1430 O O . PHE A 1 178 ? -5.236 4.378 -17.340 1.00 93.06 178 PHE A O 1
ATOM 1437 N N . VAL A 1 179 ? -4.620 4.205 -15.189 1.00 92.62 179 VAL A N 1
ATOM 1438 C CA . VAL A 1 179 ? -5.765 4.956 -14.650 1.00 92.62 179 VAL A CA 1
ATOM 1439 C C . VAL A 1 179 ? -5.758 6.404 -15.151 1.00 92.62 179 VAL A C 1
ATOM 1441 O O . VAL A 1 179 ? -6.798 6.924 -15.549 1.00 92.62 179 VAL A O 1
ATOM 1444 N N . ALA A 1 180 ? -4.594 7.057 -15.206 1.00 90.00 180 ALA A N 1
ATOM 1445 C CA . ALA A 1 180 ? -4.478 8.399 -15.774 1.00 90.00 180 ALA A CA 1
ATOM 1446 C C . ALA A 1 180 ? -4.864 8.425 -17.261 1.00 90.00 180 ALA A C 1
ATOM 1448 O O . ALA A 1 180 ? -5.656 9.272 -17.666 1.00 90.00 180 ALA A O 1
ATOM 1449 N N . CYS A 1 181 ? -4.369 7.469 -18.054 1.00 88.31 181 CYS A N 1
ATOM 1450 C CA . CYS A 1 181 ? -4.682 7.360 -19.481 1.00 88.31 181 CYS A CA 1
ATOM 1451 C C . CYS A 1 181 ? -6.179 7.113 -19.745 1.00 88.31 181 CYS A C 1
ATOM 1453 O O . CYS A 1 181 ? -6.710 7.585 -20.748 1.00 88.31 181 CYS A O 1
ATOM 1455 N N . THR A 1 182 ? -6.860 6.364 -18.875 1.00 86.69 182 THR A N 1
ATOM 1456 C CA . THR A 1 182 ? -8.279 5.998 -19.048 1.00 86.69 182 THR A CA 1
ATOM 1457 C C . THR A 1 182 ? -9.253 7.062 -18.542 1.00 86.69 182 THR A C 1
ATOM 1459 O O . THR A 1 182 ? -10.373 7.136 -19.041 1.00 86.69 182 THR A O 1
ATOM 1462 N N . ASN A 1 183 ? -8.827 7.919 -17.609 1.00 82.62 183 ASN A N 1
ATOM 1463 C CA . ASN A 1 183 ? -9.653 8.989 -17.037 1.00 82.62 183 ASN A CA 1
ATOM 1464 C C . ASN A 1 183 ? -9.532 10.348 -17.756 1.00 82.62 183 ASN A C 1
ATOM 1466 O O . ASN A 1 183 ? -10.204 11.300 -17.361 1.00 82.62 183 ASN A O 1
ATOM 1470 N N . GLN A 1 184 ? -8.667 10.480 -18.765 1.00 74.88 184 GLN A N 1
ATOM 1471 C CA . GLN A 1 184 ? -8.443 11.742 -19.480 1.00 74.88 184 GLN A CA 1
ATOM 1472 C C . GLN A 1 184 ? -9.454 11.974 -20.613 1.00 74.88 184 GLN A C 1
ATOM 1474 O O . GLN A 1 184 ? -9.795 11.062 -21.368 1.00 74.88 184 GLN A O 1
ATOM 1479 N N . ASP A 1 185 ? -9.873 13.233 -20.778 1.00 65.62 185 ASP A N 1
ATOM 1480 C CA . ASP A 1 185 ? -10.612 13.678 -21.960 1.00 65.62 185 ASP A CA 1
ATOM 1481 C C . ASP A 1 185 ? -9.764 13.507 -23.228 1.00 65.62 185 ASP A C 1
ATOM 1483 O O . ASP A 1 185 ? -8.536 13.639 -23.216 1.00 65.62 185 ASP A O 1
ATOM 1487 N N . ARG A 1 186 ? -10.436 13.247 -24.358 1.00 63.47 186 ARG A N 1
ATOM 1488 C CA . ARG A 1 186 ? -9.808 12.859 -25.637 1.00 63.47 186 ARG A CA 1
ATOM 1489 C C . ARG A 1 186 ? -8.744 13.829 -26.169 1.00 63.47 186 ARG A C 1
ATOM 1491 O O . ARG A 1 186 ? -7.970 13.446 -27.042 1.00 63.47 186 ARG A O 1
ATOM 1498 N N . GLU A 1 187 ? -8.699 15.059 -25.666 1.00 59.34 187 GLU A N 1
ATOM 1499 C CA . GLU A 1 187 ? -7.776 16.103 -26.116 1.00 59.34 187 GLU A CA 1
ATOM 1500 C C . GLU A 1 187 ? -6.378 16.025 -25.468 1.00 59.34 187 GLU A C 1
ATOM 1502 O O . GLU A 1 187 ? -5.426 16.527 -26.058 1.00 59.34 187 GLU A O 1
ATOM 1507 N N . ASN A 1 188 ? -6.214 15.344 -24.322 1.00 59.56 188 ASN A N 1
ATOM 1508 C CA . ASN A 1 188 ? -4.943 15.249 -23.578 1.00 59.56 188 ASN A CA 1
ATOM 1509 C C . ASN A 1 188 ? -4.586 13.805 -23.174 1.00 59.56 188 ASN A C 1
ATOM 1511 O O . ASN A 1 188 ? -4.128 13.573 -22.060 1.00 59.56 188 ASN A O 1
ATOM 1515 N N . ILE A 1 189 ? -4.790 12.830 -24.067 1.00 65.44 189 ILE A N 1
ATOM 1516 C CA . ILE A 1 189 ? -4.495 11.416 -23.777 1.00 65.44 189 ILE A CA 1
ATOM 1517 C C . ILE A 1 189 ? -2.977 11.199 -23.672 1.00 65.44 189 ILE A C 1
ATOM 1519 O O . ILE A 1 189 ? -2.258 11.173 -24.680 1.00 65.44 189 ILE A O 1
ATOM 1523 N N . GLU A 1 190 ? -2.491 10.987 -22.453 1.00 70.69 190 GLU A N 1
ATOM 1524 C CA . GLU A 1 190 ? -1.157 10.460 -22.187 1.00 70.69 190 GLU A CA 1
ATOM 1525 C C . GLU A 1 190 ? -1.051 9.050 -22.774 1.00 70.69 190 GLU A C 1
ATOM 1527 O O . GLU A 1 190 ? -1.796 8.144 -22.416 1.00 70.69 190 GLU A O 1
ATOM 1532 N N . ARG A 1 191 ? -0.130 8.852 -23.721 1.00 82.50 191 ARG A N 1
ATOM 1533 C CA . ARG A 1 191 ? -0.016 7.575 -24.435 1.00 82.50 191 ARG A CA 1
ATOM 1534 C C . ARG A 1 191 ? 0.795 6.572 -23.627 1.00 82.50 191 ARG A C 1
ATOM 1536 O O . ARG A 1 191 ? 1.889 6.890 -23.161 1.00 82.50 191 ARG A O 1
ATOM 1543 N N . LEU A 1 192 ? 0.291 5.347 -23.527 1.00 88.75 192 LEU A N 1
ATOM 1544 C CA . LEU A 1 192 ? 1.044 4.214 -22.999 1.00 88.75 192 LEU A CA 1
ATOM 1545 C C . LEU A 1 192 ? 1.916 3.598 -24.095 1.00 88.75 192 LEU A C 1
ATOM 1547 O O . LEU A 1 192 ? 1.518 3.488 -25.255 1.00 88.75 192 LEU A O 1
ATOM 1551 N N . GLU A 1 193 ? 3.120 3.200 -23.713 1.00 87.69 193 GLU A N 1
ATOM 1552 C CA . GLU A 1 193 ? 4.017 2.401 -24.530 1.00 87.69 193 GLU A CA 1
ATOM 1553 C C . GLU A 1 193 ? 3.518 0.950 -24.509 1.00 87.69 193 GLU A C 1
ATOM 1555 O O . GLU A 1 193 ? 3.868 0.191 -23.612 1.00 87.69 193 GLU A O 1
ATOM 1560 N N . ILE A 1 194 ? 2.671 0.571 -25.473 1.00 84.62 194 ILE A N 1
ATOM 1561 C CA . ILE A 1 194 ? 1.988 -0.739 -25.494 1.00 84.62 194 ILE A CA 1
ATOM 1562 C C . ILE A 1 194 ? 2.943 -1.939 -25.579 1.00 84.62 194 ILE A C 1
ATOM 1564 O O . ILE A 1 194 ? 2.609 -3.018 -25.098 1.00 84.62 194 ILE A O 1
ATOM 1568 N N . THR A 1 195 ? 4.135 -1.742 -26.139 1.00 86.94 195 THR A N 1
ATOM 1569 C CA . THR A 1 195 ? 5.227 -2.719 -26.193 1.00 86.94 195 THR A CA 1
ATOM 1570 C C . THR A 1 195 ? 6.414 -2.147 -25.449 1.00 86.94 195 THR A C 1
ATOM 1572 O O . THR A 1 195 ? 6.877 -1.079 -25.821 1.00 86.94 195 THR A O 1
ATOM 1575 N N . GLY A 1 196 ? 6.948 -2.835 -24.451 1.00 89.00 196 GLY A N 1
ATOM 1576 C CA . GLY A 1 196 ? 8.085 -2.292 -23.720 1.00 89.00 196 GLY A CA 1
ATOM 1577 C C . GLY A 1 196 ? 8.374 -3.071 -22.459 1.00 89.00 196 GLY A C 1
ATOM 1578 O O . GLY A 1 196 ? 7.877 -4.178 -22.257 1.00 89.00 196 GLY A O 1
ATOM 1579 N N . VAL A 1 197 ? 9.172 -2.468 -21.585 1.00 91.31 197 VAL A N 1
ATOM 1580 C CA . VAL A 1 197 ? 9.621 -3.118 -20.349 1.00 91.31 197 VAL A CA 1
ATOM 1581 C C . VAL A 1 197 ? 8.483 -3.465 -19.389 1.00 91.31 197 VAL A C 1
ATOM 1583 O O . VAL A 1 197 ? 8.660 -4.338 -18.548 1.00 91.31 197 VAL A O 1
ATOM 1586 N N . GLY A 1 198 ? 7.327 -2.808 -19.521 1.00 91.75 198 GLY A N 1
ATOM 1587 C CA . GLY A 1 198 ? 6.133 -3.098 -18.734 1.00 91.75 198 GLY A CA 1
ATOM 1588 C C . GLY A 1 198 ? 5.336 -4.318 -19.193 1.00 91.75 198 GLY A C 1
ATOM 1589 O O . GLY A 1 198 ? 4.352 -4.630 -18.533 1.00 91.75 198 GLY A O 1
ATOM 1590 N N . ASP A 1 199 ? 5.703 -4.983 -20.297 1.00 93.06 199 ASP A N 1
ATOM 1591 C CA . ASP A 1 199 ? 5.006 -6.181 -20.774 1.00 93.06 199 ASP A CA 1
ATOM 1592 C C . ASP A 1 199 ? 5.308 -7.365 -19.837 1.00 93.06 199 ASP A C 1
ATOM 1594 O O . ASP A 1 199 ? 6.437 -7.872 -19.834 1.00 93.06 199 ASP A O 1
ATOM 1598 N N . PRO A 1 200 ? 4.318 -7.862 -19.071 1.00 90.88 200 PRO A N 1
ATOM 1599 C CA . PRO A 1 200 ? 4.543 -8.943 -1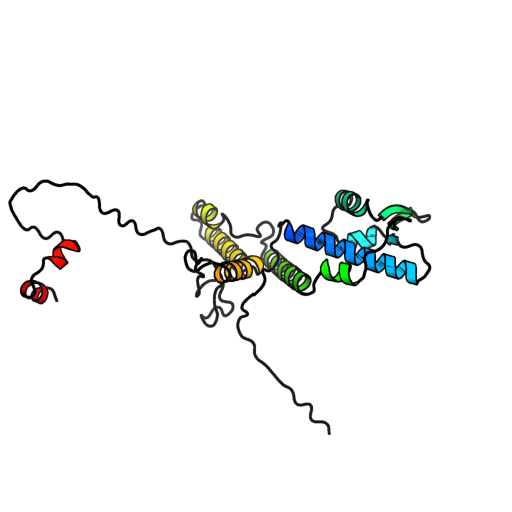8.117 1.00 90.88 200 PRO A CA 1
ATOM 1600 C C . PRO A 1 200 ? 4.888 -10.280 -18.790 1.00 90.88 200 PRO A C 1
ATOM 1602 O O . PRO A 1 200 ? 5.406 -11.175 -18.124 1.00 90.88 200 PRO A O 1
ATOM 1605 N N . SER A 1 201 ? 4.616 -10.443 -20.091 1.00 90.06 201 SER A N 1
ATOM 1606 C CA . SER A 1 201 ? 4.954 -11.661 -20.837 1.00 90.06 201 SER A CA 1
ATOM 1607 C C . SER A 1 201 ? 6.426 -11.728 -21.251 1.00 90.06 201 SER A C 1
ATOM 1609 O O . SER A 1 201 ? 6.935 -12.817 -21.521 1.00 90.06 201 SER A O 1
ATOM 1611 N N . GLY A 1 202 ? 7.097 -10.574 -21.366 1.00 87.38 202 GLY A N 1
ATOM 1612 C CA . GLY A 1 202 ? 8.451 -10.451 -21.914 1.00 87.38 202 GLY A CA 1
ATOM 1613 C C . GLY A 1 202 ? 8.602 -10.909 -23.373 1.00 87.38 202 GLY A C 1
ATOM 1614 O O . GLY A 1 202 ? 9.727 -11.079 -23.842 1.00 87.38 202 GLY A O 1
ATOM 1615 N N . ARG A 1 203 ? 7.495 -11.168 -24.084 1.00 90.62 203 ARG A N 1
ATOM 1616 C CA . ARG A 1 203 ? 7.476 -11.774 -25.429 1.00 90.62 203 ARG A CA 1
ATOM 1617 C C . ARG A 1 203 ? 6.529 -11.068 -26.405 1.00 90.62 203 ARG A C 1
ATOM 1619 O O . ARG A 1 203 ? 6.324 -11.581 -27.502 1.00 90.62 203 ARG A O 1
ATOM 1626 N N . GLY A 1 204 ? 5.950 -9.927 -26.030 1.00 89.19 204 GLY A N 1
ATOM 1627 C CA . GLY A 1 204 ? 4.995 -9.186 -26.856 1.00 89.19 204 GLY A CA 1
ATOM 1628 C C . GLY A 1 204 ? 3.580 -9.766 -26.842 1.00 89.19 204 GLY A C 1
ATOM 1629 O O . GLY A 1 204 ? 2.815 -9.517 -27.767 1.00 89.19 204 GLY A O 1
ATOM 1630 N N . LEU A 1 205 ? 3.236 -10.567 -25.827 1.00 90.38 205 LEU A N 1
ATOM 1631 C CA . LEU A 1 205 ? 1.898 -11.153 -25.641 1.00 90.38 205 LEU A CA 1
ATOM 1632 C C . LEU A 1 205 ? 1.082 -10.431 -24.556 1.00 90.38 205 LEU A C 1
ATOM 1634 O O . LEU A 1 205 ? -0.008 -10.878 -24.201 1.00 90.38 205 LEU A O 1
ATOM 1638 N N . GLY A 1 206 ? 1.615 -9.340 -24.011 1.00 90.25 206 GLY A N 1
ATOM 1639 C CA . GLY A 1 206 ? 0.958 -8.481 -23.037 1.00 90.25 206 GLY A CA 1
ATOM 1640 C C . GLY A 1 206 ? 1.123 -7.008 -23.391 1.00 90.25 206 GLY A C 1
ATOM 1641 O O . GLY A 1 206 ? 1.806 -6.650 -24.350 1.00 90.25 206 GLY A O 1
ATOM 1642 N N . PHE A 1 207 ? 0.481 -6.153 -22.600 1.00 91.19 207 PHE A N 1
ATOM 1643 C CA . PHE A 1 207 ? 0.574 -4.707 -22.746 1.00 91.19 207 PHE A CA 1
ATOM 1644 C C . PHE A 1 207 ? 1.512 -4.129 -21.695 1.00 91.19 207 PHE A C 1
ATOM 1646 O O . PHE A 1 207 ? 1.421 -4.470 -20.516 1.00 91.19 207 PHE A O 1
ATOM 1653 N N . SER A 1 208 ? 2.381 -3.219 -22.123 1.00 92.88 208 SER A N 1
ATOM 1654 C CA . SER A 1 208 ? 3.135 -2.363 -21.216 1.00 92.88 208 SER A CA 1
ATOM 1655 C C . SER A 1 208 ? 2.312 -1.119 -20.864 1.00 92.88 208 SER A C 1
ATOM 1657 O O . SER A 1 208 ? 1.763 -0.437 -21.729 1.00 92.88 208 SER A O 1
ATOM 1659 N N . TYR A 1 209 ? 2.219 -0.820 -19.566 1.00 94.19 209 TYR A N 1
ATOM 1660 C CA . TYR A 1 209 ? 1.554 0.382 -19.041 1.00 94.19 209 TYR A CA 1
ATOM 1661 C C . TYR A 1 209 ? 2.563 1.466 -18.629 1.00 94.19 209 TYR A C 1
ATOM 1663 O O . TYR A 1 209 ? 2.320 2.266 -17.726 1.00 94.19 209 TYR A O 1
ATOM 1671 N N . VAL A 1 210 ? 3.732 1.500 -19.267 1.00 92.75 210 VAL A N 1
ATOM 1672 C CA . VAL A 1 210 ? 4.713 2.585 -19.109 1.00 92.75 210 VAL A CA 1
ATOM 1673 C C . VAL A 1 210 ? 4.282 3.784 -19.961 1.00 92.75 210 VAL A C 1
ATOM 1675 O O . VAL A 1 210 ? 3.727 3.609 -21.041 1.00 92.75 210 VAL A O 1
ATOM 1678 N N . ARG A 1 211 ? 4.500 5.019 -19.495 1.00 88.31 211 ARG A N 1
ATOM 1679 C CA . ARG A 1 211 ? 4.183 6.225 -20.282 1.00 88.31 211 ARG A CA 1
ATOM 1680 C C . ARG A 1 211 ? 5.157 6.394 -21.444 1.00 88.31 211 ARG A C 1
ATOM 1682 O O . ARG A 1 211 ? 6.368 6.319 -21.262 1.00 88.31 211 ARG A O 1
ATOM 1689 N N . THR A 1 212 ? 4.625 6.732 -22.613 1.00 80.12 212 THR A N 1
ATOM 1690 C CA . THR A 1 212 ? 5.426 7.208 -23.743 1.00 80.12 212 THR A CA 1
ATOM 1691 C C . THR A 1 212 ? 5.868 8.641 -23.461 1.00 80.12 212 THR A C 1
ATOM 1693 O O . THR A 1 212 ? 5.042 9.488 -23.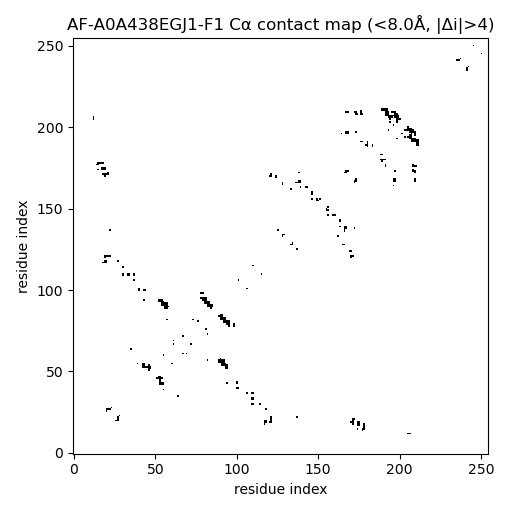113 1.00 80.12 212 THR A O 1
ATOM 1696 N N . ALA A 1 213 ? 7.157 8.943 -23.636 1.00 67.38 213 ALA A N 1
ATOM 1697 C CA . ALA A 1 213 ? 7.626 10.324 -23.579 1.00 67.38 213 ALA A CA 1
ATOM 1698 C C . ALA A 1 213 ? 6.872 11.178 -24.621 1.00 67.38 213 ALA A C 1
ATOM 1700 O O . ALA A 1 213 ? 6.668 10.714 -25.751 1.00 67.38 213 ALA A O 1
ATOM 1701 N N . PRO A 1 214 ? 6.461 12.417 -24.292 1.00 59.66 214 PRO A N 1
ATOM 1702 C CA . PRO A 1 214 ? 5.845 13.293 -25.275 1.00 59.66 214 PRO A CA 1
ATOM 1703 C C . PRO A 1 214 ? 6.804 13.453 -26.454 1.00 59.66 214 PRO A C 1
ATOM 1705 O O . PRO A 1 214 ? 7.942 13.896 -26.284 1.00 59.66 214 PRO A O 1
ATOM 1708 N N . LYS A 1 215 ? 6.362 13.091 -27.663 1.00 52.06 215 LYS A N 1
ATOM 1709 C CA . LYS A 1 215 ? 7.097 13.483 -28.867 1.00 52.06 215 LYS A CA 1
ATOM 1710 C C . LYS A 1 215 ? 7.102 15.008 -28.889 1.00 52.06 215 LYS A C 1
ATOM 1712 O O . LYS A 1 215 ? 6.036 15.610 -28.760 1.00 52.06 215 LYS A O 1
ATOM 1717 N N . ALA A 1 216 ? 8.283 15.617 -29.019 1.00 44.94 216 ALA A N 1
ATOM 1718 C CA . ALA A 1 216 ? 8.383 17.058 -29.206 1.00 44.94 216 ALA A CA 1
ATOM 1719 C C . ALA A 1 216 ? 7.402 17.468 -30.318 1.00 44.94 216 ALA A C 1
ATOM 1721 O O . ALA A 1 216 ? 7.322 16.753 -31.326 1.00 44.94 216 ALA A O 1
ATOM 1722 N N . PRO A 1 217 ? 6.623 18.552 -30.143 1.00 43.19 217 PRO A N 1
ATOM 1723 C CA . PRO A 1 217 ? 5.763 19.020 -31.213 1.00 43.19 217 PRO A CA 1
ATOM 1724 C C . PRO A 1 217 ? 6.650 19.216 -32.435 1.00 43.19 217 PRO A C 1
ATOM 1726 O O . PRO A 1 217 ? 7.669 19.904 -32.360 1.00 43.19 217 PRO A O 1
ATOM 1729 N N . ILE A 1 218 ? 6.298 18.555 -33.538 1.00 44.62 218 ILE A N 1
ATOM 1730 C CA . ILE A 1 218 ? 6.951 18.791 -34.819 1.00 44.62 218 ILE A CA 1
ATOM 1731 C C . ILE A 1 218 ? 6.695 20.266 -35.102 1.00 44.62 218 ILE A C 1
ATOM 1733 O O . ILE A 1 218 ? 5.563 20.669 -35.380 1.00 44.62 218 ILE A O 1
ATOM 1737 N N . SER A 1 219 ? 7.716 21.094 -34.915 1.00 41.75 219 SER A N 1
ATOM 1738 C CA . SER A 1 219 ? 7.629 22.513 -35.185 1.00 41.75 219 SER A CA 1
ATOM 1739 C C . SER A 1 219 ? 7.491 22.670 -36.692 1.00 41.75 219 SER A C 1
ATOM 1741 O O . SER A 1 219 ? 8.467 22.791 -37.423 1.00 41.75 219 SER A O 1
ATOM 1743 N N . ASN A 1 220 ? 6.254 22.749 -37.178 1.00 45.16 220 ASN A N 1
ATOM 1744 C CA . ASN A 1 220 ? 5.966 23.365 -38.470 1.00 45.16 220 ASN A CA 1
ATOM 1745 C C . ASN A 1 220 ? 6.158 24.887 -38.346 1.00 45.16 220 ASN A C 1
ATOM 1747 O O . ASN A 1 220 ? 5.270 25.680 -38.645 1.00 45.16 220 ASN A O 1
ATOM 1751 N N . ALA A 1 221 ? 7.331 25.316 -37.879 1.00 40.16 221 ALA A N 1
ATOM 1752 C CA . ALA A 1 221 ? 7.772 26.695 -37.938 1.00 40.16 221 ALA A CA 1
ATOM 1753 C C . ALA A 1 221 ? 8.328 26.949 -39.343 1.00 40.16 221 ALA A C 1
ATOM 1755 O O . ALA A 1 221 ? 9.512 27.219 -39.536 1.00 40.16 221 ALA A O 1
ATOM 1756 N N . MET A 1 222 ? 7.455 26.848 -40.351 1.00 38.88 222 MET A N 1
ATOM 1757 C CA . MET A 1 222 ? 7.742 27.420 -41.657 1.00 38.88 222 MET A CA 1
ATOM 1758 C C . MET A 1 222 ? 7.651 28.937 -41.497 1.00 38.88 222 MET A C 1
ATOM 1760 O O . MET A 1 222 ? 6.581 29.543 -41.440 1.00 38.88 222 MET A O 1
ATOM 1764 N N . VAL A 1 223 ? 8.832 29.517 -41.329 1.00 38.62 223 VAL A N 1
ATOM 1765 C CA . VAL A 1 223 ? 9.157 30.935 -41.375 1.00 38.62 223 VAL A CA 1
ATOM 1766 C C . VAL A 1 223 ? 8.280 31.650 -42.415 1.00 38.62 223 VAL A C 1
ATOM 1768 O O . VAL A 1 223 ? 8.506 31.532 -43.618 1.00 38.62 223 VAL A O 1
ATOM 1771 N N . LYS A 1 224 ? 7.308 32.461 -41.974 1.00 36.00 224 LYS A N 1
ATOM 1772 C CA . LYS A 1 224 ? 6.704 33.497 -42.828 1.00 36.00 224 LYS A CA 1
ATOM 1773 C C . LYS A 1 224 ? 7.726 34.620 -43.021 1.00 36.00 224 LYS A C 1
ATOM 1775 O O . LYS A 1 224 ? 7.600 35.696 -42.443 1.00 36.00 224 LYS A O 1
ATOM 1780 N N . LYS A 1 225 ? 8.753 34.378 -43.841 1.00 34.94 225 LYS A N 1
ATOM 1781 C CA . LYS A 1 225 ? 9.577 35.456 -44.395 1.00 34.94 225 LYS A CA 1
ATOM 1782 C C . LYS A 1 225 ? 8.881 35.926 -45.663 1.00 34.94 225 LYS A C 1
ATOM 1784 O O . LYS A 1 225 ? 8.843 35.225 -46.668 1.00 34.94 225 LYS A O 1
ATOM 1789 N N . LYS A 1 226 ? 8.282 37.110 -45.583 1.00 35.47 226 LYS A N 1
ATOM 1790 C CA . LYS A 1 226 ? 7.767 37.854 -46.733 1.00 35.47 226 LYS A CA 1
ATOM 1791 C C . LYS A 1 226 ? 8.965 38.123 -47.657 1.00 35.47 226 LYS A C 1
ATOM 1793 O O . LYS A 1 226 ? 9.832 38.913 -47.295 1.00 35.47 226 LYS A O 1
ATOM 1798 N N . ILE A 1 227 ? 9.050 37.437 -48.796 1.00 31.42 227 ILE A N 1
ATOM 1799 C CA . ILE A 1 227 ? 10.016 37.753 -49.854 1.00 31.42 227 ILE A CA 1
ATOM 1800 C C . ILE A 1 227 ? 9.234 38.339 -51.025 1.00 31.42 227 ILE A C 1
ATOM 1802 O O . ILE A 1 227 ? 8.359 37.701 -51.606 1.00 31.42 227 ILE A O 1
ATOM 1806 N N . THR A 1 228 ? 9.533 39.602 -51.302 1.00 32.66 228 THR A N 1
ATOM 1807 C CA . THR A 1 228 ? 9.148 40.360 -52.489 1.00 32.66 228 THR A CA 1
ATOM 1808 C C . THR A 1 228 ? 9.708 39.718 -53.756 1.00 32.66 228 THR A C 1
ATOM 1810 O O . THR A 1 228 ? 10.848 39.265 -53.792 1.00 32.66 228 THR A O 1
ATOM 1813 N N . VAL A 1 229 ? 8.870 39.698 -54.788 1.00 36.25 229 VAL A N 1
ATOM 1814 C CA . VAL A 1 229 ? 9.083 39.081 -56.100 1.00 36.25 229 VAL A CA 1
ATOM 1815 C C . VAL A 1 229 ? 10.293 39.682 -56.828 1.00 36.25 229 VAL A C 1
ATOM 1817 O O . VAL A 1 229 ? 10.363 40.893 -57.020 1.00 36.25 229 VAL A O 1
ATOM 1820 N N . GLY A 1 230 ? 11.189 38.815 -57.304 1.00 30.41 230 GLY A N 1
ATOM 1821 C CA . GLY A 1 230 ? 12.235 39.114 -58.282 1.00 30.41 230 GLY A CA 1
ATOM 1822 C C . GLY A 1 230 ? 12.395 37.928 -59.240 1.00 30.41 230 GLY A C 1
ATOM 1823 O O . GLY A 1 230 ? 12.494 36.787 -58.803 1.00 30.41 230 GLY A O 1
ATOM 1824 N N . ARG A 1 231 ? 12.330 38.206 -60.545 1.00 37.12 231 ARG A N 1
ATOM 1825 C CA . ARG A 1 231 ? 12.385 37.263 -61.678 1.00 37.12 231 ARG A CA 1
ATOM 1826 C C . ARG A 1 231 ? 13.686 36.437 -61.723 1.00 37.12 231 ARG A C 1
ATOM 1828 O O . ARG A 1 231 ? 14.758 37.027 -61.669 1.00 37.12 231 ARG A O 1
ATOM 1835 N N . GLY A 1 232 ? 13.562 35.139 -62.031 1.00 33.59 232 GLY A N 1
ATOM 1836 C CA . GLY A 1 232 ? 14.561 34.371 -62.797 1.00 33.59 232 GLY A CA 1
ATOM 1837 C C . GLY A 1 232 ? 15.051 33.055 -62.172 1.00 33.59 232 GLY A C 1
ATOM 1838 O O . GLY A 1 232 ? 15.694 33.082 -61.133 1.00 33.59 232 GLY A O 1
ATOM 1839 N N . GLY A 1 233 ? 14.818 31.933 -62.873 1.00 36.50 233 GLY A N 1
ATOM 1840 C CA . GLY A 1 233 ? 15.542 30.655 -62.726 1.00 36.50 233 GLY A CA 1
ATOM 1841 C C . GLY A 1 233 ? 14.914 29.612 -61.789 1.00 36.50 233 GLY A C 1
ATOM 1842 O O . GLY A 1 233 ? 14.899 29.793 -60.578 1.00 36.50 233 GLY A O 1
ATOM 1843 N N . SER A 1 234 ? 14.417 28.496 -62.339 1.00 44.91 234 SER A N 1
ATOM 1844 C CA . SER A 1 234 ? 13.927 27.345 -61.566 1.00 44.91 234 SER A CA 1
ATOM 1845 C C . SER A 1 234 ? 15.085 26.441 -61.136 1.00 44.91 234 SER A C 1
ATOM 1847 O O . SER A 1 234 ? 15.470 25.523 -61.859 1.00 44.91 234 SER A O 1
ATOM 1849 N N . THR A 1 235 ? 15.638 26.686 -59.954 1.00 46.81 235 THR A N 1
ATOM 1850 C CA . THR A 1 235 ? 16.534 25.737 -59.285 1.00 46.81 235 THR A CA 1
ATOM 1851 C C . THR A 1 235 ? 15.701 24.886 -58.331 1.00 46.81 235 THR A C 1
ATOM 1853 O O . THR A 1 235 ? 15.203 25.384 -57.323 1.00 46.81 235 THR A O 1
ATOM 1856 N N . VAL A 1 236 ? 15.513 23.611 -58.676 1.00 53.56 236 VAL A N 1
ATOM 1857 C CA . VAL A 1 236 ? 14.839 22.619 -57.827 1.00 53.56 236 VAL A CA 1
ATOM 1858 C C . VAL A 1 236 ? 15.781 22.286 -56.674 1.00 53.56 236 VAL A C 1
ATOM 1860 O O . VAL A 1 236 ? 16.891 21.811 -56.898 1.00 53.56 236 VAL A O 1
ATOM 1863 N N . THR A 1 237 ? 15.364 22.577 -55.443 1.00 57.00 237 THR A N 1
ATOM 1864 C CA . THR A 1 237 ? 16.188 22.369 -54.232 1.00 57.00 237 THR A CA 1
ATOM 1865 C C . THR A 1 237 ? 15.706 21.188 -53.394 1.00 57.00 237 THR A C 1
ATOM 1867 O O . THR A 1 237 ? 16.203 20.963 -52.293 1.00 57.00 237 THR A O 1
ATOM 1870 N N . GLY A 1 238 ? 14.760 20.405 -53.922 1.00 61.72 238 GLY A N 1
ATOM 1871 C CA . GLY A 1 238 ? 14.329 19.145 -53.322 1.00 61.72 238 GLY A CA 1
ATOM 1872 C C . GLY A 1 238 ? 13.469 19.331 -52.071 1.00 61.72 238 GLY A C 1
ATOM 1873 O O . GLY A 1 238 ? 13.566 18.541 -51.137 1.00 61.72 238 GLY A O 1
ATOM 1874 N N . THR A 1 239 ? 12.642 20.381 -52.022 1.00 68.31 239 THR A N 1
ATOM 1875 C CA . THR A 1 239 ? 11.660 20.582 -50.938 1.00 68.31 239 THR A CA 1
ATOM 1876 C C . THR A 1 239 ? 10.237 20.227 -51.382 1.00 68.31 239 THR A C 1
ATOM 1878 O O . THR A 1 239 ? 9.920 20.259 -52.565 1.00 68.31 239 THR A O 1
ATOM 1881 N N . ASP A 1 240 ? 9.344 19.924 -50.429 1.00 59.03 240 ASP A N 1
ATOM 1882 C CA . ASP A 1 240 ? 7.935 19.526 -50.667 1.00 59.03 240 ASP A CA 1
ATOM 1883 C C . ASP A 1 240 ? 7.139 20.515 -51.548 1.00 59.03 240 ASP A C 1
ATOM 1885 O O . ASP A 1 240 ? 6.201 20.144 -52.252 1.00 59.03 240 ASP A O 1
ATOM 1889 N N . ALA A 1 241 ? 7.541 21.788 -51.563 1.00 63.69 241 ALA A N 1
ATOM 1890 C CA . ALA A 1 241 ? 6.958 22.803 -52.437 1.00 63.69 241 ALA A CA 1
ATOM 1891 C C . ALA A 1 241 ? 7.287 22.587 -53.929 1.00 63.69 241 ALA A C 1
ATOM 1893 O O . ALA A 1 241 ? 6.475 22.953 -54.782 1.00 63.69 241 ALA A O 1
ATOM 1894 N N . ASP A 1 242 ? 8.434 21.977 -54.243 1.00 63.22 242 ASP A N 1
ATOM 1895 C CA . ASP A 1 242 ? 8.845 21.643 -55.610 1.00 63.22 242 ASP A CA 1
ATOM 1896 C C . ASP A 1 242 ? 8.037 20.446 -56.138 1.00 63.22 242 ASP A C 1
ATOM 1898 O O . ASP A 1 242 ? 7.581 20.473 -57.280 1.00 63.22 242 ASP A O 1
ATOM 1902 N N . LEU A 1 243 ? 7.741 19.457 -55.281 1.00 63.72 243 LEU A N 1
ATOM 1903 C CA . LEU A 1 243 ? 6.879 18.305 -55.605 1.00 63.72 243 LEU A CA 1
ATOM 1904 C C . LEU A 1 243 ? 5.468 18.726 -56.025 1.00 63.72 243 LEU A C 1
ATOM 1906 O O . LEU A 1 243 ? 4.886 18.144 -56.933 1.00 63.72 243 LEU A O 1
ATOM 1910 N N . ARG A 1 244 ? 4.930 19.788 -55.418 1.00 69.12 244 ARG A N 1
ATOM 1911 C CA . ARG A 1 244 ? 3.599 20.324 -55.761 1.00 69.12 244 ARG A CA 1
ATOM 1912 C C . ARG A 1 244 ? 3.586 21.174 -57.033 1.00 69.12 244 ARG A C 1
ATOM 1914 O O . ARG A 1 244 ? 2.512 21.535 -57.506 1.00 69.12 244 ARG A O 1
ATOM 1921 N N . ARG A 1 245 ? 4.760 21.541 -57.552 1.00 66.50 245 ARG A N 1
ATOM 1922 C CA . ARG A 1 245 ? 4.933 22.327 -58.784 1.00 66.50 245 ARG A CA 1
ATOM 1923 C C . ARG A 1 245 ? 5.376 21.480 -59.976 1.00 66.50 245 ARG A C 1
ATOM 1925 O O . ARG A 1 245 ? 5.414 22.001 -61.089 1.00 66.50 245 ARG A O 1
ATOM 1932 N N . LEU A 1 246 ? 5.690 20.206 -59.753 1.00 66.25 246 LEU A N 1
ATOM 1933 C CA . LEU A 1 246 ? 6.015 19.249 -60.802 1.00 66.25 246 LEU A CA 1
ATOM 1934 C C . LEU A 1 246 ? 4.771 18.956 -61.653 1.00 66.25 246 LEU A C 1
ATOM 1936 O O . LEU A 1 246 ? 3.699 18.640 -61.137 1.00 66.25 246 LEU A O 1
ATOM 1940 N N . SER A 1 247 ? 4.911 19.093 -62.973 1.00 71.69 247 SER A N 1
ATOM 1941 C CA . SER A 1 247 ? 3.873 18.684 -63.921 1.00 71.69 247 SER A CA 1
ATOM 1942 C C . SER A 1 247 ? 3.768 17.156 -63.967 1.00 71.69 247 SER A C 1
ATOM 1944 O O . SER A 1 247 ? 4.714 16.444 -63.632 1.00 71.69 247 SER A O 1
ATOM 1946 N N . MET A 1 248 ? 2.624 16.639 -64.424 1.00 70.00 248 MET A N 1
ATOM 1947 C CA . MET A 1 248 ? 2.392 15.190 -64.526 1.00 70.00 248 MET A CA 1
ATOM 1948 C C . MET A 1 248 ? 3.407 14.466 -65.426 1.00 70.00 248 MET A C 1
ATOM 1950 O O . MET A 1 248 ? 3.682 13.291 -65.200 1.00 70.00 248 MET A O 1
ATOM 1954 N N . GLU A 1 249 ? 3.969 15.148 -66.427 1.00 66.88 249 GLU A N 1
ATOM 1955 C CA . GLU A 1 249 ? 5.037 14.601 -67.276 1.00 66.88 249 GLU A CA 1
ATOM 1956 C C . GLU A 1 249 ? 6.370 14.519 -66.535 1.00 66.88 249 GLU A C 1
ATOM 1958 O O . GLU A 1 249 ? 6.991 13.462 -66.526 1.00 66.88 249 GLU A O 1
ATOM 1963 N N . ALA A 1 250 ? 6.767 15.578 -65.826 1.00 67.69 250 ALA A N 1
ATOM 1964 C CA . ALA A 1 250 ? 8.017 15.584 -65.071 1.00 67.69 250 ALA A CA 1
ATOM 1965 C C . ALA A 1 250 ? 7.977 14.639 -63.854 1.00 67.69 250 ALA A C 1
ATOM 1967 O O . ALA A 1 250 ? 8.999 14.089 -63.459 1.00 67.69 250 ALA A O 1
ATOM 1968 N N . ALA A 1 251 ? 6.795 14.394 -63.279 1.00 67.50 251 ALA A N 1
ATOM 1969 C CA . ALA A 1 251 ? 6.618 13.411 -62.211 1.00 67.50 251 ALA A CA 1
ATOM 1970 C C . ALA A 1 251 ? 6.818 11.959 -62.688 1.00 67.50 251 ALA A C 1
ATOM 1972 O O . ALA A 1 251 ? 7.229 11.117 -61.896 1.00 67.50 251 ALA A O 1
ATOM 1973 N N . ARG A 1 252 ? 6.563 11.656 -63.971 1.00 66.00 252 ARG A N 1
ATOM 1974 C CA . ARG A 1 252 ? 6.751 10.306 -64.534 1.00 66.00 252 ARG A CA 1
ATOM 1975 C C . ARG A 1 252 ? 8.209 9.934 -64.768 1.00 66.00 252 ARG A C 1
ATOM 1977 O O . ARG A 1 252 ? 8.504 8.752 -64.795 1.00 66.00 252 ARG A O 1
ATOM 1984 N N . GLU A 1 253 ? 9.098 10.905 -64.943 1.00 64.69 253 GLU A N 1
ATOM 1985 C CA . GLU A 1 253 ? 10.531 10.635 -65.127 1.00 64.69 253 GLU A CA 1
ATOM 1986 C C . GLU A 1 253 ? 11.266 10.366 -63.803 1.00 64.69 253 GLU A C 1
ATOM 1988 O O . GLU A 1 253 ? 12.392 9.876 -63.812 1.00 64.69 253 GLU A O 1
ATOM 1993 N N . VAL A 1 254 ? 10.642 10.685 -62.663 1.00 63.69 254 VAL A N 1
ATOM 1994 C CA . VAL A 1 254 ? 11.233 10.551 -61.318 1.00 63.69 254 VAL A CA 1
ATOM 1995 C C . VAL A 1 254 ? 10.678 9.328 -60.555 1.00 63.69 254 VAL A C 1
ATOM 1997 O O . VAL A 1 254 ? 11.183 8.999 -59.481 1.00 63.69 254 VAL A O 1
ATOM 2000 N N . CYS A 1 255 ? 9.665 8.641 -61.097 1.00 48.28 255 CYS A N 1
ATOM 2001 C CA . CYS A 1 255 ? 9.091 7.392 -60.571 1.00 48.28 255 CYS A CA 1
ATOM 2002 C C . CYS A 1 255 ? 9.564 6.179 -61.375 1.00 48.28 255 CYS A C 1
ATOM 2004 O O . CYS A 1 255 ? 9.815 5.135 -60.733 1.00 48.28 255 CYS A O 1
#